Protein AF-A0A085B746-F1 (afdb_monomer_lite)

Structure (mmCIF, N/CA/C/O backbone):
data_AF-A0A085B746-F1
#
_entry.id   AF-A0A085B746-F1
#
loop_
_atom_site.group_PDB
_atom_site.id
_atom_site.type_symbol
_atom_site.label_atom_id
_atom_site.label_alt_id
_atom_site.label_comp_id
_atom_site.label_asym_id
_atom_site.label_entity_id
_atom_site.label_seq_id
_atom_site.pdbx_PDB_ins_code
_atom_site.Cartn_x
_atom_site.Cartn_y
_atom_site.Cartn_z
_atom_site.occupancy
_atom_site.B_iso_or_equiv
_atom_site.auth_seq_id
_atom_site.auth_comp_id
_atom_site.auth_asym_id
_atom_site.auth_atom_id
_atom_site.pdbx_PDB_model_num
ATOM 1 N N . MET A 1 1 ? -50.443 -6.392 31.790 1.00 69.06 1 MET A N 1
ATOM 2 C CA . MET A 1 1 ? -51.089 -7.625 31.285 1.00 69.06 1 MET A CA 1
ATOM 3 C C . MET A 1 1 ? -51.795 -7.406 29.954 1.00 69.06 1 MET A C 1
ATOM 5 O O . MET A 1 1 ? -51.264 -7.881 28.967 1.00 69.06 1 MET A O 1
ATOM 9 N N . ALA A 1 2 ? -52.888 -6.632 29.866 1.00 75.19 2 ALA A N 1
ATOM 10 C CA . ALA A 1 2 ? -53.633 -6.455 28.604 1.00 75.19 2 ALA A CA 1
ATOM 11 C C . ALA A 1 2 ? -52.771 -5.989 27.407 1.00 75.19 2 ALA A C 1
ATOM 13 O O . ALA A 1 2 ? -52.833 -6.590 26.343 1.00 75.19 2 ALA A O 1
ATOM 14 N N . LYS A 1 3 ? -51.887 -4.997 27.604 1.00 82.06 3 LYS A N 1
ATOM 15 C CA . LYS A 1 3 ? -50.951 -4.539 26.557 1.00 82.06 3 LYS A CA 1
ATOM 16 C C . LYS A 1 3 ? -49.881 -5.572 26.170 1.00 82.06 3 LYS A C 1
ATOM 18 O O . LYS A 1 3 ? -49.501 -5.628 25.014 1.00 82.06 3 LYS A O 1
ATOM 23 N N . LEU A 1 4 ? -49.399 -6.391 27.110 1.00 80.75 4 LEU A N 1
ATOM 24 C CA . LEU A 1 4 ? -48.407 -7.439 26.811 1.00 80.75 4 LEU A CA 1
ATOM 25 C C . LEU A 1 4 ? -49.036 -8.569 25.988 1.00 80.75 4 LEU A C 1
ATOM 27 O O . LEU A 1 4 ? -48.420 -9.057 25.047 1.00 80.75 4 LEU A O 1
ATOM 31 N N . ASN A 1 5 ? -50.288 -8.919 26.295 1.00 84.06 5 ASN A N 1
ATOM 32 C CA . ASN A 1 5 ? -51.061 -9.876 25.506 1.00 84.06 5 ASN A CA 1
ATOM 33 C C . ASN A 1 5 ? -51.329 -9.359 24.084 1.00 84.06 5 ASN A C 1
ATOM 35 O O . ASN A 1 5 ? -51.221 -10.129 23.140 1.00 84.06 5 ASN A O 1
ATOM 39 N N . ASP A 1 6 ? -51.617 -8.064 23.923 1.00 89.25 6 ASP A N 1
ATOM 40 C CA . ASP A 1 6 ? -51.787 -7.429 22.606 1.00 89.25 6 ASP A CA 1
ATOM 41 C C . ASP A 1 6 ? -50.479 -7.390 21.788 1.00 89.25 6 ASP A C 1
ATOM 43 O O . ASP A 1 6 ? -50.485 -7.616 20.582 1.00 89.25 6 ASP A O 1
ATOM 47 N N . ILE A 1 7 ? -49.325 -7.164 22.429 1.00 85.06 7 ILE A N 1
ATOM 48 C CA . ILE A 1 7 ? -48.019 -7.226 21.746 1.00 85.06 7 ILE A CA 1
ATOM 49 C C . ILE A 1 7 ? -47.705 -8.665 21.310 1.00 85.06 7 ILE A C 1
ATOM 51 O O . ILE A 1 7 ? -47.231 -8.877 20.193 1.00 85.06 7 ILE A O 1
ATOM 55 N N . LYS A 1 8 ? -48.015 -9.657 22.156 1.00 87.25 8 LYS A N 1
ATOM 56 C CA . LYS A 1 8 ? -47.832 -11.082 21.845 1.00 87.25 8 LYS A CA 1
ATOM 57 C C . LYS A 1 8 ? -48.593 -11.495 20.584 1.00 87.25 8 LYS A C 1
ATOM 59 O O . LYS A 1 8 ? -48.035 -12.193 19.747 1.00 87.25 8 LYS A O 1
ATOM 64 N N . THR A 1 9 ? -49.849 -11.071 20.441 1.00 88.38 9 THR A N 1
ATOM 65 C CA . THR A 1 9 ? -50.692 -11.445 19.292 1.00 88.38 9 THR A CA 1
ATOM 66 C C . THR A 1 9 ? -50.308 -10.723 18.001 1.00 88.38 9 THR A C 1
ATOM 68 O O . THR A 1 9 ? -50.641 -11.199 16.918 1.00 88.38 9 THR A O 1
ATOM 71 N N . LYS A 1 10 ? -49.603 -9.590 18.093 1.00 91.38 10 LYS A N 1
ATOM 72 C CA . LYS A 1 10 ? -49.163 -8.796 16.935 1.00 91.38 10 LYS A CA 1
ATOM 73 C C . LYS A 1 10 ? -47.818 -9.225 16.356 1.00 91.38 10 LYS A C 1
ATOM 75 O O . LYS A 1 10 ? -47.553 -8.934 15.190 1.00 91.38 10 LYS A O 1
ATOM 80 N N . THR A 1 11 ? -46.965 -9.892 17.131 1.00 84.81 11 THR A N 1
ATOM 81 C CA . THR A 1 11 ? -45.682 -10.395 16.625 1.00 84.81 11 THR A CA 1
ATOM 82 C C . THR A 1 11 ? -45.842 -11.773 15.978 1.00 84.81 11 THR A C 1
ATOM 84 O O . THR A 1 11 ? -46.565 -12.626 16.490 1.00 84.81 11 THR A O 1
ATOM 87 N N . LYS A 1 12 ? -45.165 -12.000 14.846 1.00 88.94 12 LYS A N 1
ATOM 88 C CA . LYS A 1 12 ? -45.129 -13.295 14.136 1.00 88.94 12 LYS A CA 1
ATOM 89 C C . LYS A 1 12 ? -43.884 -14.129 14.462 1.00 88.94 12 LYS A C 1
ATOM 91 O O . LYS A 1 12 ? -43.771 -15.252 13.990 1.00 88.94 12 LYS A O 1
ATOM 96 N N . ASP A 1 13 ? -42.949 -13.570 15.225 1.00 92.06 13 ASP A N 1
ATOM 97 C CA . ASP A 1 13 ? -41.695 -14.223 15.600 1.00 92.06 13 ASP A CA 1
ATOM 98 C C . ASP A 1 13 ? -41.912 -15.110 16.836 1.00 92.06 13 ASP A C 1
ATOM 100 O O . ASP A 1 13 ? -42.217 -14.614 17.924 1.00 92.06 13 ASP A O 1
ATOM 104 N N . GLU A 1 14 ? -41.759 -16.424 16.665 1.00 89.38 14 GLU A N 1
ATOM 105 C CA . GLU A 1 14 ? -41.976 -17.430 17.715 1.00 89.38 14 GLU A CA 1
ATOM 106 C C . GLU A 1 14 ? -41.019 -17.263 18.908 1.00 89.38 14 GLU A C 1
ATOM 108 O O . GLU A 1 14 ? -41.394 -17.504 20.060 1.00 89.38 14 GLU A O 1
ATOM 113 N N . THR A 1 15 ? -39.796 -16.787 18.662 1.00 88.19 15 THR A N 1
ATOM 114 C CA . THR A 1 15 ? -38.804 -16.535 19.714 1.00 88.19 15 THR A CA 1
ATOM 115 C C . THR A 1 15 ? -39.228 -15.339 20.564 1.00 88.19 15 THR A C 1
ATOM 117 O O . THR A 1 15 ? -39.221 -15.411 21.796 1.00 88.19 15 THR A O 1
ATOM 120 N N . LEU A 1 16 ? -39.670 -14.250 19.927 1.00 83.50 16 LEU A N 1
ATOM 121 C CA . LEU A 1 16 ? -40.207 -13.082 20.628 1.00 83.50 16 LEU A CA 1
ATOM 122 C C . LEU A 1 16 ? -41.497 -13.413 21.387 1.00 83.50 16 LEU A C 1
ATOM 124 O O . LEU A 1 16 ? -41.656 -12.967 22.524 1.00 83.50 16 LEU A O 1
ATOM 128 N N . GLN A 1 17 ? -42.392 -14.224 20.812 1.00 90.69 17 GLN A N 1
ATOM 129 C CA . GLN A 1 17 ? -43.599 -14.687 21.508 1.00 90.69 17 GLN A CA 1
ATOM 130 C C . GLN A 1 17 ? -43.251 -15.424 22.803 1.00 90.69 17 GLN A C 1
ATOM 132 O O . GLN A 1 17 ? -43.833 -15.116 23.845 1.00 90.69 17 GLN A O 1
ATOM 137 N N . LYS A 1 18 ? -42.260 -16.323 22.767 1.00 91.50 18 LYS A N 1
ATOM 138 C CA . LYS A 1 18 ? -41.793 -17.073 23.941 1.00 91.50 18 LYS A CA 1
ATOM 139 C C . LYS A 1 18 ? -41.231 -16.161 25.036 1.00 91.50 18 LYS A C 1
ATOM 141 O O . LYS A 1 18 ? -41.522 -16.348 26.217 1.00 91.50 18 LYS A O 1
ATOM 146 N N . TYR A 1 19 ? -40.468 -15.128 24.675 1.00 88.44 19 TYR A N 1
ATOM 147 C CA . TYR A 1 19 ? -39.983 -14.148 25.655 1.00 88.44 19 TYR A CA 1
ATOM 148 C C . TYR A 1 19 ? -41.113 -13.306 26.263 1.00 88.44 19 TYR A C 1
ATOM 150 O O . TYR A 1 19 ? -41.102 -13.040 27.467 1.00 88.44 19 TYR A O 1
ATOM 158 N N . ILE A 1 20 ? -42.114 -12.924 25.464 1.00 88.31 20 ILE A N 1
ATOM 159 C CA . ILE A 1 20 ? -43.294 -12.203 25.958 1.00 88.31 20 ILE A CA 1
ATOM 160 C C . ILE A 1 20 ? -44.124 -13.100 26.892 1.00 88.31 20 ILE A C 1
ATOM 162 O O . ILE A 1 20 ? -44.599 -12.626 27.923 1.00 88.31 20 ILE A O 1
ATOM 166 N N . GLU A 1 21 ? -44.258 -14.394 26.591 1.00 89.81 21 GLU A N 1
ATOM 167 C CA . GLU A 1 21 ? -44.900 -15.376 27.478 1.00 89.81 21 GLU A CA 1
ATOM 168 C C . GLU A 1 21 ? -44.188 -15.502 28.823 1.00 89.81 21 GLU A C 1
ATOM 170 O O . GLU A 1 21 ? -44.846 -15.443 29.863 1.00 89.81 21 GLU A O 1
ATOM 175 N N . ASN A 1 22 ? -42.855 -15.591 28.817 1.00 89.69 22 ASN A N 1
ATOM 176 C CA . ASN A 1 22 ? -42.066 -15.619 30.048 1.00 89.69 22 ASN A CA 1
ATOM 177 C C . ASN A 1 22 ? -42.348 -14.379 30.909 1.00 89.69 22 ASN A C 1
ATOM 179 O O . ASN A 1 22 ? -42.557 -14.499 32.114 1.00 89.69 22 ASN A O 1
ATOM 183 N N . LEU A 1 23 ? -42.444 -13.200 30.290 1.00 86.75 23 LEU A N 1
ATOM 184 C CA . LEU A 1 23 ? -42.804 -11.948 30.959 1.00 86.75 23 LEU A CA 1
ATOM 185 C C . LEU A 1 23 ? -44.226 -11.950 31.533 1.00 86.75 23 LEU A C 1
ATOM 187 O O . LEU A 1 23 ? -44.435 -11.487 32.653 1.00 86.75 23 LEU A O 1
ATOM 191 N N . ILE A 1 24 ? -45.200 -12.474 30.787 1.00 87.94 24 ILE A N 1
ATOM 192 C CA . ILE A 1 24 ? -46.599 -12.594 31.226 1.00 87.94 24 ILE A CA 1
ATOM 193 C C . ILE A 1 24 ? -46.731 -13.585 32.392 1.00 87.94 24 ILE A C 1
ATOM 195 O O . ILE A 1 24 ? -47.585 -13.392 33.256 1.00 87.94 24 ILE A O 1
ATOM 199 N N . SER A 1 25 ? -45.889 -14.621 32.432 1.00 89.31 25 SER A N 1
ATOM 200 C CA . SER A 1 25 ? -45.905 -15.652 33.478 1.00 89.31 25 SER A CA 1
ATOM 201 C C . SER A 1 25 ? -45.383 -15.175 34.842 1.00 89.31 25 SER A C 1
ATOM 203 O O . SER A 1 25 ? -45.588 -15.854 35.849 1.00 89.31 25 SER A O 1
ATOM 205 N N . LEU A 1 26 ? -44.729 -14.008 34.902 1.00 89.06 26 LEU A N 1
ATOM 206 C CA . LEU A 1 26 ? -44.241 -13.428 36.152 1.00 89.06 26 LEU A CA 1
ATOM 207 C C . LEU A 1 26 ? -45.400 -12.944 37.034 1.00 89.06 26 LEU A C 1
ATOM 209 O O . LEU A 1 26 ? -46.364 -12.339 36.560 1.00 89.06 26 LEU A O 1
ATOM 213 N N . ASP A 1 27 ? -45.272 -13.131 38.350 1.00 90.38 27 ASP A N 1
ATOM 214 C CA . ASP A 1 27 ? -46.209 -12.536 39.302 1.00 90.38 27 ASP A CA 1
ATOM 215 C C . ASP A 1 27 ? -46.163 -10.999 39.241 1.00 90.38 27 ASP A C 1
ATOM 217 O O . ASP A 1 27 ? -45.145 -10.393 38.892 1.00 90.38 27 ASP A O 1
ATOM 221 N N . LYS A 1 28 ? -47.281 -10.351 39.596 1.00 86.00 28 LYS A N 1
ATOM 222 C CA . LYS A 1 28 ? -47.448 -8.891 39.475 1.00 86.00 28 LYS A CA 1
ATOM 223 C C . LYS A 1 28 ? -46.322 -8.096 40.137 1.00 86.00 28 LYS A C 1
ATOM 225 O O . LYS A 1 28 ? -45.916 -7.071 39.596 1.00 86.00 28 LYS A O 1
ATOM 230 N N . THR A 1 29 ? -45.832 -8.550 41.284 1.00 88.69 29 THR A N 1
ATOM 231 C CA . THR A 1 29 ? -44.779 -7.886 42.063 1.00 88.69 29 THR A CA 1
ATOM 232 C C . THR A 1 29 ? -43.445 -7.927 41.327 1.00 88.69 29 THR A C 1
ATOM 234 O O . THR A 1 29 ? -42.818 -6.883 41.132 1.00 88.69 29 THR A O 1
ATOM 237 N N . LYS A 1 30 ? -43.038 -9.108 40.843 1.00 88.12 30 LYS A N 1
ATOM 238 C CA . LYS A 1 30 ? -41.809 -9.265 40.048 1.00 88.12 30 LYS A CA 1
ATOM 239 C C . LYS A 1 30 ? -41.893 -8.537 38.717 1.00 88.12 30 LYS A C 1
ATOM 241 O O . LYS A 1 30 ? -40.952 -7.838 38.353 1.00 88.12 30 LYS A O 1
ATOM 246 N N . LEU A 1 31 ? -43.027 -8.642 38.026 1.00 87.56 31 LEU A N 1
ATOM 247 C CA . LEU A 1 31 ? -43.246 -7.945 36.764 1.00 87.56 31 LEU A CA 1
ATOM 248 C C . LEU A 1 31 ? -43.166 -6.425 36.951 1.00 87.56 31 LEU A C 1
ATOM 250 O O . LEU A 1 31 ? -42.515 -5.748 36.163 1.00 87.56 31 LEU A O 1
ATOM 254 N N . SER A 1 32 ? -43.774 -5.888 38.013 1.00 86.44 32 SER A N 1
ATOM 255 C CA . SER A 1 32 ? -43.705 -4.457 38.322 1.00 86.44 32 SER A CA 1
ATOM 256 C C . SER A 1 32 ? -42.276 -4.003 38.617 1.00 86.44 32 SER A C 1
ATOM 258 O O . SER A 1 32 ? -41.861 -2.967 38.108 1.00 86.44 32 SER A O 1
ATOM 260 N N . SER A 1 33 ? -41.517 -4.775 39.404 1.00 89.25 33 SER A N 1
ATOM 261 C CA . SER A 1 33 ? -40.117 -4.461 39.724 1.00 89.25 33 SER A CA 1
ATOM 262 C C . SER A 1 33 ? -39.197 -4.552 38.503 1.00 89.25 33 SER A C 1
ATOM 264 O O . SER A 1 33 ? -38.263 -3.764 38.366 1.00 89.25 33 SER A O 1
ATOM 266 N N . PHE A 1 34 ? -39.463 -5.498 37.601 1.00 86.69 34 PHE A N 1
ATOM 267 C CA . PHE A 1 34 ? -38.741 -5.634 36.341 1.00 86.69 34 PHE A CA 1
ATOM 268 C C . PHE A 1 34 ? -39.034 -4.455 35.407 1.00 86.69 34 PHE A C 1
ATOM 270 O O . PHE A 1 34 ? -38.112 -3.769 34.977 1.00 86.69 34 PHE A O 1
ATOM 277 N N . LEU A 1 35 ? -40.315 -4.164 35.152 1.00 84.81 35 LEU A N 1
ATOM 278 C CA . LEU A 1 35 ? -40.726 -3.084 34.252 1.00 84.81 35 LEU A CA 1
ATOM 279 C C . LEU A 1 35 ? -40.275 -1.706 34.748 1.00 84.81 35 LEU A C 1
ATOM 281 O O . LEU A 1 35 ? -39.885 -0.879 33.933 1.00 84.81 35 LEU A O 1
ATOM 285 N N . SER A 1 36 ? -40.266 -1.459 36.063 1.00 87.50 36 SER A N 1
ATOM 286 C CA . SER A 1 36 ? -39.797 -0.183 36.624 1.00 87.50 36 SER A CA 1
ATOM 287 C C . SER A 1 36 ? -38.291 0.043 36.462 1.00 87.50 36 SER A C 1
ATOM 289 O O . SER A 1 36 ? -37.820 1.157 36.661 1.00 87.50 36 SER A O 1
ATOM 291 N N . LYS A 1 37 ? -37.529 -1.013 36.156 1.00 88.88 37 LYS A N 1
ATOM 292 C CA . LYS A 1 37 ? -36.087 -0.949 35.883 1.00 88.88 37 LYS A CA 1
ATOM 293 C C . LYS A 1 37 ? -35.773 -0.901 34.389 1.00 88.88 37 LYS A C 1
ATOM 295 O O . LYS A 1 37 ? -34.609 -0.756 34.032 1.00 88.88 37 LYS A O 1
ATOM 300 N N . ILE A 1 38 ? -36.779 -1.023 33.524 1.00 82.44 38 ILE A N 1
ATOM 301 C CA . ILE A 1 38 ? -36.603 -0.875 32.082 1.00 82.44 38 ILE A CA 1
ATOM 302 C C . ILE A 1 38 ? -36.721 0.605 31.736 1.00 82.44 38 ILE A C 1
ATOM 304 O O . ILE A 1 38 ? -37.800 1.190 31.815 1.00 82.44 38 ILE A O 1
ATOM 308 N N . SER A 1 39 ? -35.615 1.198 31.302 1.00 77.12 39 SER A N 1
ATOM 309 C CA . SER A 1 39 ? -35.624 2.453 30.562 1.00 77.12 39 SER A CA 1
ATOM 310 C C . SER A 1 39 ? -35.583 2.146 29.066 1.00 77.12 39 SER A C 1
ATOM 312 O O . SER A 1 39 ? -34.798 1.322 28.603 1.00 77.12 39 SER A O 1
ATOM 314 N N . ILE A 1 40 ? -36.456 2.800 28.301 1.00 65.00 40 ILE A N 1
ATOM 315 C CA . ILE A 1 40 ? -36.397 2.788 26.839 1.00 65.00 40 ILE A CA 1
ATOM 316 C C . ILE A 1 40 ? -36.015 4.202 26.411 1.00 65.00 40 ILE A C 1
ATOM 318 O O . ILE A 1 40 ? -36.855 5.100 26.381 1.00 65.00 40 ILE A O 1
ATOM 322 N N . GLU A 1 41 ? -34.735 4.412 26.114 1.00 61.97 41 GLU A N 1
ATOM 323 C CA . GLU A 1 41 ? -34.257 5.663 25.525 1.00 61.97 41 GLU A CA 1
ATOM 324 C C . GLU A 1 41 ? -34.562 5.645 24.021 1.00 61.97 41 GLU A C 1
ATOM 326 O O . GLU A 1 41 ? -33.865 5.008 23.239 1.00 61.97 41 GLU A O 1
ATOM 331 N N . THR A 1 42 ? -35.647 6.314 23.618 1.00 57.75 42 THR A N 1
ATOM 332 C CA . THR A 1 42 ? -36.082 6.418 22.207 1.00 57.75 42 THR A CA 1
ATOM 333 C C . THR A 1 42 ? -35.618 7.701 21.512 1.00 57.75 42 THR A C 1
ATOM 335 O O . THR A 1 42 ? -35.978 7.943 20.366 1.00 57.75 42 THR A O 1
ATOM 338 N N . GLY A 1 43 ? -34.778 8.496 22.173 1.00 53.69 43 GLY A N 1
ATOM 339 C CA . GLY A 1 43 ? -34.194 9.717 21.628 1.00 53.69 43 GLY A CA 1
ATOM 340 C C . GLY A 1 43 ? -32.740 9.816 22.048 1.00 53.69 43 GLY A C 1
ATOM 341 O O . GLY A 1 43 ? -32.430 10.355 23.107 1.00 53.69 43 GLY A O 1
ATOM 342 N N . VAL A 1 44 ? -31.839 9.292 21.220 1.00 57.94 44 VAL A N 1
ATOM 343 C CA . VAL A 1 44 ? -30.412 9.622 21.329 1.00 57.94 44 VAL A CA 1
ATOM 344 C C . VAL A 1 44 ? -30.134 10.829 20.438 1.00 57.94 44 VAL A C 1
ATOM 346 O O . VAL A 1 44 ? -29.266 10.805 19.565 1.00 57.94 44 VAL A O 1
ATOM 349 N N . ASP A 1 45 ? -30.928 11.881 20.631 1.00 65.06 45 ASP A N 1
ATOM 350 C CA . ASP A 1 45 ? -30.676 13.164 19.996 1.00 65.06 45 ASP A CA 1
ATOM 351 C C . ASP A 1 45 ? -29.329 13.695 20.499 1.00 65.06 45 ASP A C 1
ATOM 353 O O . ASP A 1 45 ? -28.907 13.449 21.632 1.00 65.06 45 ASP A O 1
ATOM 357 N N . GLU A 1 46 ? -28.607 14.378 19.617 1.00 76.88 46 GLU A N 1
ATOM 358 C CA . GLU A 1 46 ? -27.264 14.887 19.892 1.00 76.88 46 GLU A CA 1
ATOM 359 C C . GLU A 1 46 ? -26.219 13.802 20.261 1.00 76.88 46 GLU A C 1
ATOM 361 O O . GLU A 1 46 ? -25.285 14.087 21.014 1.00 76.88 46 GLU A O 1
ATOM 366 N N . ILE A 1 47 ? -26.303 12.574 19.716 1.00 83.38 47 ILE A N 1
ATOM 367 C CA . ILE A 1 47 ? -25.289 11.511 19.936 1.00 83.38 47 ILE A CA 1
ATOM 368 C C . ILE A 1 47 ? -23.848 12.023 19.763 1.00 83.38 47 ILE A C 1
ATOM 370 O O . ILE A 1 47 ? -22.979 11.724 20.579 1.00 83.38 47 ILE A O 1
ATOM 374 N N . ILE A 1 48 ? -23.616 12.871 18.757 1.00 87.06 48 ILE A N 1
ATOM 375 C CA . ILE A 1 48 ? -22.322 13.512 18.491 1.00 87.06 48 ILE A CA 1
ATOM 376 C C . ILE A 1 48 ? -21.870 14.334 19.701 1.00 87.06 48 ILE A C 1
ATOM 378 O O . ILE A 1 48 ? -20.759 14.165 20.198 1.00 87.06 48 ILE A O 1
ATOM 382 N N . LYS A 1 49 ? -22.750 15.194 20.219 1.00 88.94 49 LYS A N 1
ATOM 383 C CA . LYS A 1 49 ? -22.478 16.035 21.388 1.00 88.94 49 LYS A CA 1
ATOM 384 C C . LYS A 1 49 ? -22.265 15.193 22.642 1.00 88.94 49 LYS A C 1
ATOM 386 O O . LYS A 1 49 ? -21.380 15.502 23.427 1.00 88.94 49 LYS A O 1
ATOM 391 N N . ARG A 1 50 ? -23.025 14.107 22.830 1.00 87.56 50 ARG A N 1
ATOM 392 C CA . ARG A 1 50 ? -22.840 13.170 23.953 1.00 87.56 50 ARG A CA 1
ATOM 393 C C . ARG A 1 50 ? -21.459 12.511 23.920 1.00 87.56 50 ARG A C 1
ATOM 395 O O . ARG A 1 50 ? -20.791 12.478 24.951 1.00 87.56 50 ARG A O 1
ATOM 402 N N . ILE A 1 51 ? -21.018 12.041 22.750 1.00 90.00 51 ILE A N 1
ATOM 403 C CA . ILE A 1 51 ? -19.672 11.476 22.563 1.00 90.00 51 ILE A CA 1
ATOM 404 C C . ILE A 1 51 ? -18.614 12.540 22.873 1.00 90.00 51 ILE A C 1
ATOM 406 O O . ILE A 1 51 ? -17.730 12.302 23.694 1.00 90.00 51 ILE A O 1
ATOM 410 N N . LYS A 1 52 ? -18.735 13.734 22.281 1.00 92.19 52 LYS A N 1
ATOM 411 C CA . LYS A 1 52 ? -17.793 14.841 22.502 1.00 92.19 52 LYS A CA 1
ATOM 412 C C . LYS A 1 52 ? -17.737 15.284 23.965 1.00 92.19 52 LYS A C 1
ATOM 414 O O . LYS A 1 52 ? -16.650 15.467 24.493 1.00 92.19 52 LYS A O 1
ATOM 419 N N . ASN A 1 53 ? -18.871 15.362 24.660 1.00 91.31 53 ASN A N 1
ATOM 420 C CA . ASN A 1 53 ? -18.912 15.677 26.090 1.00 91.31 53 ASN A CA 1
ATOM 421 C C . ASN A 1 53 ? -18.198 14.607 26.929 1.00 91.31 53 ASN A C 1
ATOM 423 O O . ASN A 1 53 ? -17.440 14.951 27.831 1.00 91.31 53 ASN A O 1
ATOM 427 N N . LYS A 1 54 ? -18.381 13.317 26.611 1.00 90.88 54 LYS A N 1
ATOM 428 C CA . LYS A 1 54 ? -17.668 12.222 27.290 1.00 90.88 54 LYS A CA 1
ATOM 429 C C . LYS A 1 54 ? -16.161 12.272 27.060 1.00 90.88 54 LYS A C 1
ATOM 431 O O . LYS A 1 54 ? -15.394 12.047 27.989 1.00 90.88 54 LYS A O 1
ATOM 436 N N . LEU A 1 55 ? -15.732 12.606 25.846 1.00 89.44 55 LEU A N 1
ATOM 437 C CA . LEU A 1 55 ? -14.322 12.855 25.551 1.00 89.44 55 LEU A CA 1
ATOM 438 C C . LEU A 1 55 ? -13.804 14.085 26.310 1.00 89.44 55 LEU A C 1
ATOM 440 O O . LEU A 1 55 ? -12.713 14.040 26.870 1.00 89.44 55 LEU A O 1
ATOM 444 N N . LEU A 1 56 ? -14.585 15.165 26.391 1.00 89.88 56 LEU A N 1
ATOM 445 C CA . LEU A 1 56 ? -14.196 16.389 27.093 1.00 89.88 56 LEU A CA 1
ATOM 446 C C . LEU A 1 56 ? -14.005 16.162 28.596 1.00 89.88 56 LEU A C 1
ATOM 448 O O . LEU A 1 56 ? -13.065 16.705 29.172 1.00 89.88 56 LEU A O 1
ATOM 452 N N . GLU A 1 57 ? -14.829 15.314 29.218 1.00 90.06 57 GLU A N 1
ATOM 453 C CA . GLU A 1 57 ? -14.644 14.877 30.610 1.00 90.06 57 GLU A CA 1
ATOM 454 C C . GLU A 1 57 ? -13.274 14.201 30.832 1.00 90.06 57 GLU A C 1
ATOM 456 O O . GLU A 1 57 ? -12.654 14.393 31.882 1.00 90.06 57 GLU A O 1
ATOM 461 N N . LEU A 1 58 ? -12.785 13.437 29.847 1.00 85.81 58 LEU A N 1
ATOM 462 C CA . LEU A 1 58 ? -11.532 12.677 29.932 1.00 85.81 58 LEU A CA 1
ATOM 463 C C . LEU A 1 58 ? -10.295 13.514 29.583 1.00 85.81 58 LEU A C 1
ATOM 465 O O . LEU A 1 58 ? -9.301 13.469 30.306 1.00 85.81 58 LEU A O 1
ATOM 469 N N . TYR A 1 59 ? -10.354 14.280 28.492 1.00 83.25 59 TYR A N 1
ATOM 470 C CA . TYR A 1 59 ? -9.194 14.964 27.908 1.00 83.25 59 TYR A CA 1
ATOM 471 C C . TYR A 1 59 ? -9.121 16.457 28.241 1.00 83.25 59 TYR A C 1
ATOM 473 O O . TYR A 1 59 ? -8.069 17.058 28.067 1.00 83.25 59 TYR A O 1
ATOM 481 N N . ARG A 1 60 ? -10.211 17.059 28.741 1.00 84.25 60 ARG A N 1
ATOM 482 C CA . ARG A 1 60 ? -10.303 18.448 29.245 1.00 84.25 60 ARG A CA 1
ATOM 483 C C . ARG A 1 60 ? -9.974 19.571 28.250 1.00 84.25 60 ARG A C 1
ATOM 485 O O . ARG A 1 60 ? -10.088 20.739 28.611 1.00 84.25 60 ARG A O 1
ATOM 492 N N . GLU A 1 61 ? -9.643 19.247 27.003 1.00 83.56 61 GLU A N 1
ATOM 493 C CA . GLU A 1 61 ? -9.269 20.209 25.966 1.00 83.56 61 GLU A CA 1
ATOM 494 C C . GLU A 1 61 ? -10.099 19.998 24.693 1.00 83.56 61 GLU A C 1
ATOM 496 O O . GLU A 1 61 ? -10.049 18.937 24.073 1.00 83.56 61 GLU A O 1
ATOM 501 N N . ASN A 1 62 ? -10.849 21.024 24.268 1.00 83.50 62 ASN A N 1
ATOM 502 C CA . ASN A 1 62 ? -11.764 20.915 23.122 1.00 83.50 62 ASN A CA 1
ATOM 503 C C . ASN A 1 62 ? -11.059 20.517 21.816 1.00 83.50 62 ASN A C 1
ATOM 505 O O . ASN A 1 62 ? -11.596 19.720 21.059 1.00 83.50 62 ASN A O 1
ATOM 509 N N . HIS A 1 63 ? -9.854 21.028 21.546 1.00 79.69 63 HIS A N 1
ATOM 510 C CA . HIS A 1 63 ? -9.147 20.698 20.304 1.00 79.69 63 HIS A CA 1
ATOM 511 C C . HIS A 1 63 ? -8.735 19.214 20.247 1.00 79.69 63 HIS A C 1
ATOM 513 O O . HIS A 1 63 ? -8.794 18.591 19.188 1.00 79.69 63 HIS A O 1
ATOM 519 N N . ILE A 1 64 ? -8.383 18.629 21.398 1.00 79.94 64 ILE A N 1
ATOM 520 C CA . ILE A 1 64 ? -8.077 17.202 21.541 1.00 79.94 64 ILE A CA 1
ATOM 521 C C . ILE A 1 64 ? -9.352 16.383 21.325 1.00 79.94 64 ILE A C 1
ATOM 523 O O . ILE A 1 64 ? -9.337 15.403 20.587 1.00 79.94 64 ILE A O 1
ATOM 527 N N . VAL A 1 65 ? -10.473 16.814 21.913 1.00 86.38 65 VAL A N 1
ATOM 528 C CA . VAL A 1 65 ? -11.785 16.171 21.734 1.00 86.38 65 VAL A CA 1
ATOM 529 C C . VAL A 1 65 ? -12.200 16.121 20.269 1.00 86.38 65 VAL A C 1
ATOM 531 O O . VAL A 1 65 ? -12.598 15.058 19.797 1.00 86.38 65 VAL A O 1
ATOM 534 N N . GLU A 1 66 ? -12.097 17.243 19.556 1.00 85.31 66 GLU A N 1
ATOM 535 C CA . GLU A 1 66 ? -12.416 17.315 18.126 1.00 85.31 66 GLU A CA 1
ATOM 536 C C . GLU A 1 66 ? -11.502 16.389 17.316 1.00 85.31 66 GLU A C 1
ATOM 538 O O . GLU A 1 66 ? -11.992 15.572 16.544 1.00 85.31 66 GLU A O 1
ATOM 543 N N . THR A 1 67 ? -10.195 16.404 17.593 1.00 82.25 67 THR A N 1
ATOM 544 C CA . THR A 1 67 ? -9.216 15.533 16.920 1.00 82.25 67 THR A CA 1
ATOM 545 C C . THR A 1 67 ? -9.537 14.046 17.108 1.00 82.25 67 THR A C 1
ATOM 547 O O . THR A 1 67 ? -9.548 13.278 16.144 1.00 82.25 67 THR A O 1
ATOM 550 N N . ILE A 1 68 ? -9.830 13.625 18.345 1.00 88.25 68 ILE A N 1
ATOM 551 C CA . ILE A 1 68 ? -10.203 12.236 18.651 1.00 88.25 68 ILE A CA 1
ATOM 552 C C . ILE A 1 68 ? -11.508 11.877 17.943 1.00 88.25 68 ILE A C 1
ATOM 554 O O . ILE A 1 68 ? -11.601 10.812 17.332 1.00 88.25 68 ILE A O 1
ATOM 558 N N . TYR A 1 69 ? -12.517 12.748 18.032 1.00 90.62 69 TYR A N 1
ATOM 559 C CA . TYR A 1 69 ? -13.826 12.503 17.440 1.00 90.62 69 TYR A CA 1
ATOM 560 C C . TYR A 1 69 ? -13.734 12.360 15.918 1.00 90.62 69 TYR A C 1
ATOM 562 O O . TYR A 1 69 ? -14.268 11.395 15.375 1.00 90.62 69 TYR A O 1
ATOM 570 N N . ASP A 1 70 ? -13.031 13.265 15.241 1.00 87.88 70 ASP A N 1
ATOM 571 C CA . ASP A 1 70 ? -12.890 13.252 13.786 1.00 87.88 70 ASP A CA 1
ATOM 572 C C . ASP A 1 70 ? -12.095 12.033 13.309 1.00 87.88 70 ASP A C 1
ATOM 574 O O . ASP A 1 70 ? -12.495 11.372 12.343 1.00 87.88 70 ASP A O 1
ATOM 578 N N . SER A 1 71 ? -11.019 11.676 14.022 1.00 87.56 71 SER A N 1
ATOM 579 C CA . SER A 1 71 ? -10.235 10.464 13.759 1.00 87.56 71 SER A CA 1
ATOM 580 C C . SER A 1 71 ? -11.081 9.199 13.919 1.00 87.56 71 SER A C 1
ATOM 582 O O . SER A 1 71 ? -11.116 8.356 13.015 1.00 87.56 71 SER A O 1
ATOM 584 N N . LEU A 1 72 ? -11.817 9.089 15.031 1.00 92.06 72 LEU A N 1
ATOM 585 C CA . LEU A 1 72 ? -12.698 7.960 15.319 1.00 92.06 72 LEU A CA 1
ATOM 586 C C . LEU A 1 72 ? -13.815 7.850 14.282 1.00 92.06 72 LEU A C 1
ATOM 588 O O . LEU A 1 72 ? -14.035 6.779 13.718 1.00 92.06 72 LEU A O 1
ATOM 592 N N . TYR A 1 73 ? -14.522 8.950 14.027 1.00 90.88 73 TYR A N 1
ATOM 593 C CA . TYR A 1 73 ? -15.652 8.975 13.109 1.00 90.88 73 TYR A CA 1
ATOM 594 C C . TYR A 1 73 ? -15.216 8.586 11.697 1.00 90.88 73 TYR A C 1
ATOM 596 O O . TYR A 1 73 ? -15.823 7.700 11.097 1.00 90.88 73 TYR A O 1
ATOM 604 N N . SER A 1 74 ? -14.136 9.185 11.191 1.00 87.00 74 SER A N 1
ATOM 605 C CA . SER A 1 74 ? -13.634 8.919 9.839 1.00 87.00 74 SER A CA 1
ATOM 606 C C . SER A 1 74 ? -13.215 7.459 9.665 1.00 87.00 74 SER A C 1
ATOM 608 O O . SER A 1 74 ? -13.647 6.805 8.713 1.00 87.00 74 SER A O 1
ATOM 610 N N . ASN A 1 75 ? -12.449 6.910 10.614 1.00 90.19 75 ASN A N 1
ATOM 611 C CA . ASN A 1 75 ? -12.011 5.514 10.557 1.00 90.19 75 ASN A CA 1
ATOM 612 C C . ASN A 1 75 ? -13.176 4.528 10.698 1.00 90.19 75 ASN A C 1
ATOM 614 O O . ASN A 1 75 ? -13.221 3.527 9.981 1.00 90.19 75 ASN A O 1
ATOM 618 N N . LEU A 1 76 ? -14.156 4.830 11.553 1.00 92.38 76 LEU A N 1
ATOM 619 C CA . LEU A 1 76 ? -15.352 4.007 11.714 1.00 92.38 76 LEU A CA 1
ATOM 620 C C . LEU A 1 76 ? -16.209 3.989 10.439 1.00 92.38 76 LEU A C 1
ATOM 622 O O . LEU A 1 76 ? -16.648 2.921 10.012 1.00 92.38 76 LEU A O 1
ATOM 626 N N . GLN A 1 77 ? -16.444 5.147 9.807 1.00 91.94 77 GLN A N 1
ATOM 627 C CA . GLN A 1 77 ? -17.220 5.209 8.561 1.00 91.94 77 GLN A CA 1
ATOM 628 C C . GLN A 1 77 ? -16.524 4.466 7.421 1.00 91.94 77 GLN A C 1
ATOM 630 O O . GLN A 1 77 ? -17.186 3.757 6.661 1.00 91.94 77 GLN A O 1
ATOM 635 N N . LEU A 1 78 ? -15.204 4.610 7.311 1.00 88.00 78 LEU A N 1
ATOM 636 C CA . LEU A 1 78 ? -14.423 3.999 6.246 1.00 88.00 78 LEU A CA 1
ATOM 637 C C . LEU A 1 78 ? -14.331 2.474 6.408 1.00 88.00 78 LEU A C 1
ATOM 639 O O . LEU A 1 78 ? -14.601 1.748 5.452 1.00 88.00 78 LEU A O 1
ATOM 643 N N . SER A 1 79 ? -14.077 1.987 7.629 1.00 89.94 79 SER A N 1
ATOM 644 C CA . SER A 1 79 ? -14.137 0.554 7.958 1.00 89.94 79 SER A CA 1
ATOM 645 C C . SER A 1 79 ? -15.513 -0.034 7.633 1.00 89.94 79 SER A C 1
ATOM 647 O O . SER A 1 79 ? -15.603 -1.042 6.931 1.00 89.94 79 SER A O 1
ATOM 649 N N . LYS A 1 80 ? -16.592 0.646 8.045 1.00 91.25 80 LYS A N 1
ATOM 650 C CA . LYS A 1 80 ? -17.964 0.233 7.728 1.00 91.25 80 LYS A CA 1
ATOM 651 C C . LYS A 1 80 ? -18.220 0.161 6.226 1.00 91.25 80 LYS A C 1
ATOM 653 O O . LYS A 1 80 ? -18.804 -0.810 5.752 1.00 91.25 80 LYS A O 1
ATOM 658 N N . TYR A 1 81 ? -17.808 1.179 5.473 1.00 89.62 81 TYR A N 1
ATOM 659 C CA . TYR A 1 81 ? -17.994 1.210 4.024 1.00 89.62 81 TYR A CA 1
ATOM 660 C C . TYR A 1 81 ? -17.308 0.022 3.337 1.00 89.62 81 TYR A C 1
ATOM 662 O O . TYR A 1 81 ? -17.910 -0.611 2.472 1.00 89.62 81 TYR A O 1
ATOM 670 N N . LEU A 1 82 ? -16.076 -0.303 3.731 1.00 85.62 82 LEU A N 1
ATOM 671 C CA . LEU A 1 82 ? -15.287 -1.357 3.092 1.00 85.62 82 LEU A CA 1
ATOM 672 C C . LEU A 1 82 ? -15.788 -2.761 3.406 1.00 85.62 82 LEU A C 1
ATOM 674 O O . LEU A 1 82 ? -15.841 -3.584 2.495 1.00 85.62 82 LEU A O 1
ATOM 678 N N . GLU A 1 83 ? -16.197 -3.023 4.650 1.00 88.31 83 GLU A N 1
ATOM 679 C CA . GLU A 1 83 ? -16.812 -4.303 5.022 1.00 88.31 83 GLU A CA 1
ATOM 680 C C . GLU A 1 83 ? -18.131 -4.519 4.263 1.00 88.31 83 GLU A C 1
ATOM 682 O O . GLU A 1 83 ? -18.355 -5.578 3.681 1.00 88.31 83 GLU A O 1
ATOM 687 N N . ILE A 1 84 ? -18.974 -3.487 4.159 1.00 88.94 84 ILE A N 1
ATOM 688 C CA . ILE A 1 84 ? -20.220 -3.579 3.383 1.00 88.94 84 ILE A CA 1
ATOM 689 C C . ILE A 1 84 ? -19.923 -3.779 1.891 1.00 88.94 84 ILE A C 1
ATOM 691 O O . ILE A 1 84 ? -20.561 -4.602 1.233 1.00 88.94 84 ILE A O 1
ATOM 695 N N . LYS A 1 85 ? -18.940 -3.055 1.342 1.00 88.44 85 LYS A N 1
ATOM 696 C CA . LYS A 1 85 ? -18.539 -3.173 -0.067 1.00 88.44 85 LYS A CA 1
ATOM 697 C C . LYS A 1 85 ? -18.015 -4.571 -0.409 1.00 88.44 85 LYS A C 1
ATOM 699 O O . LYS A 1 85 ? -18.227 -5.024 -1.530 1.00 88.44 85 LYS A O 1
ATOM 704 N N . SER A 1 86 ? -17.363 -5.260 0.528 1.00 85.56 86 SER A N 1
ATOM 705 C CA . SER A 1 86 ? -16.899 -6.643 0.350 1.00 85.56 86 SER A CA 1
ATOM 706 C C . SER A 1 86 ? -17.996 -7.698 0.566 1.00 85.56 86 SER A C 1
ATOM 708 O O . SER A 1 86 ? -17.708 -8.895 0.575 1.00 85.56 86 SER A O 1
ATOM 710 N N . GLY A 1 87 ? -19.258 -7.276 0.712 1.00 87.12 87 GLY A N 1
ATOM 711 C CA . GLY A 1 87 ? -20.408 -8.161 0.904 1.00 87.12 87 GLY A CA 1
ATOM 712 C C . GLY A 1 87 ? -20.536 -8.710 2.326 1.00 87.12 87 GLY A C 1
ATOM 713 O O . GLY A 1 87 ? -21.319 -9.632 2.546 1.00 87.12 87 GLY A O 1
ATOM 714 N N . GLN A 1 88 ? -19.780 -8.168 3.285 1.00 88.06 88 GLN A N 1
ATOM 715 C CA . GLN A 1 88 ? -19.822 -8.578 4.685 1.00 88.06 88 GLN A CA 1
ATOM 716 C C . GLN A 1 88 ? -20.789 -7.699 5.490 1.00 88.06 88 GLN A C 1
ATOM 718 O O . GLN A 1 88 ? -21.027 -6.528 5.183 1.00 88.06 88 GLN A O 1
ATOM 723 N N . LYS A 1 89 ? -21.360 -8.264 6.557 1.00 87.00 89 LYS A N 1
ATOM 724 C CA . LYS A 1 89 ? -22.112 -7.491 7.552 1.00 87.00 89 LYS A CA 1
ATOM 725 C C . LYS A 1 89 ? -21.116 -6.717 8.416 1.00 87.00 89 LYS A C 1
ATOM 727 O O . LYS A 1 89 ? -20.193 -7.318 8.949 1.00 87.00 89 LYS A O 1
ATOM 732 N N . PHE A 1 90 ? -21.357 -5.421 8.617 1.00 87.06 90 PHE A N 1
ATOM 733 C CA . PHE A 1 90 ? -20.605 -4.646 9.603 1.00 87.06 90 PHE A CA 1
ATOM 734 C C . PHE A 1 90 ? -21.106 -4.980 11.014 1.00 87.06 90 PHE A C 1
ATOM 736 O O . PHE A 1 90 ? -22.190 -4.551 11.421 1.00 87.06 90 PHE A O 1
ATOM 743 N N . GLU A 1 91 ? -20.331 -5.773 11.744 1.00 87.88 91 GLU A N 1
ATOM 744 C CA . GLU A 1 91 ? -20.590 -6.158 13.129 1.00 87.88 91 GLU A CA 1
ATOM 745 C C . GLU A 1 91 ? -19.310 -5.971 13.939 1.00 87.88 91 GLU A C 1
ATOM 747 O O . GLU A 1 91 ? -18.233 -6.385 13.517 1.00 87.88 91 GLU A O 1
ATOM 752 N N . ILE A 1 92 ? -19.418 -5.306 15.090 1.00 86.62 92 ILE A N 1
ATOM 753 C CA . ILE A 1 92 ? -18.261 -4.986 15.918 1.00 86.62 92 ILE A CA 1
ATOM 754 C C . ILE A 1 92 ? -18.575 -5.233 17.388 1.00 86.62 92 ILE A C 1
ATOM 756 O O . ILE A 1 92 ? -19.548 -4.701 17.929 1.00 86.62 92 ILE A O 1
ATOM 760 N N . THR A 1 93 ? -17.757 -6.061 18.036 1.00 90.94 93 THR A N 1
ATOM 761 C CA . THR A 1 93 ? -17.826 -6.248 19.486 1.00 90.94 93 THR A CA 1
ATOM 762 C C . THR A 1 93 ? -17.128 -5.096 20.211 1.00 90.94 93 THR A C 1
ATOM 764 O O . THR A 1 93 ? -16.412 -4.293 19.610 1.00 90.94 93 THR A O 1
ATOM 767 N N . PHE A 1 94 ? -17.319 -4.996 21.527 1.00 85.19 94 PHE A N 1
ATOM 768 C CA . PHE A 1 94 ? -16.613 -3.996 22.331 1.00 85.19 94 PHE A CA 1
ATOM 769 C C . PHE A 1 94 ? -15.085 -4.172 22.266 1.00 85.19 94 PHE A C 1
ATOM 771 O O . PHE A 1 94 ? -14.352 -3.188 22.155 1.00 85.19 94 PHE A O 1
ATOM 778 N N . ASP A 1 95 ? -14.608 -5.417 22.277 1.00 87.88 95 ASP A N 1
ATOM 779 C CA . ASP A 1 95 ? -13.178 -5.719 22.192 1.00 87.88 95 ASP A CA 1
ATOM 780 C C . ASP A 1 95 ? -12.620 -5.369 20.807 1.00 87.88 95 ASP A C 1
ATOM 782 O O . ASP A 1 95 ? -11.577 -4.718 20.713 1.00 87.88 95 ASP A O 1
ATOM 786 N N . ASP A 1 96 ? -13.355 -5.691 19.736 1.00 86.75 96 ASP A N 1
ATOM 787 C CA . ASP A 1 96 ? -12.979 -5.307 18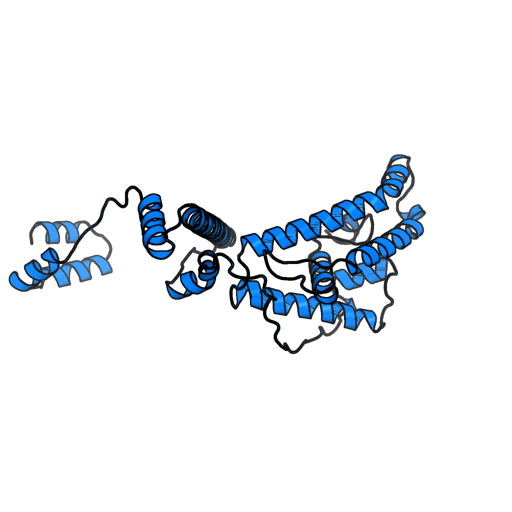.370 1.00 86.75 96 ASP A CA 1
ATOM 788 C C . ASP A 1 96 ? -12.926 -3.788 18.202 1.00 86.75 96 ASP A C 1
ATOM 790 O O . ASP A 1 96 ? -12.021 -3.271 17.549 1.00 86.75 96 ASP A O 1
ATOM 794 N N . PHE A 1 97 ? -13.865 -3.060 18.814 1.00 90.19 97 PHE A N 1
ATOM 795 C CA . PHE A 1 97 ? -13.882 -1.600 18.789 1.00 90.19 97 PHE A CA 1
ATOM 796 C C . PHE A 1 97 ? -12.625 -1.017 19.433 1.00 90.19 97 PHE A C 1
ATOM 798 O O . PHE A 1 97 ? -11.949 -0.185 18.825 1.00 90.19 97 PHE A O 1
ATOM 805 N N . ASN A 1 98 ? -12.276 -1.473 20.639 1.00 87.25 98 ASN A N 1
ATOM 806 C CA . ASN A 1 98 ? -11.081 -0.996 21.334 1.00 87.25 98 ASN A CA 1
ATOM 807 C C . ASN A 1 98 ? -9.802 -1.352 20.577 1.00 87.25 98 ASN A C 1
ATOM 809 O O . ASN A 1 98 ? -8.864 -0.557 20.552 1.00 87.25 98 ASN A O 1
ATOM 813 N N . LYS A 1 99 ? -9.770 -2.519 19.933 1.00 85.19 99 LYS A N 1
ATOM 814 C CA . LYS A 1 99 ? -8.631 -2.950 19.129 1.00 85.19 99 LYS A CA 1
ATOM 815 C C . LYS A 1 99 ? -8.478 -2.095 17.869 1.00 85.19 99 LYS A C 1
ATOM 817 O O . LYS A 1 99 ? -7.427 -1.497 17.680 1.00 85.19 99 LYS A O 1
ATOM 822 N N . LYS A 1 100 ? -9.532 -1.976 17.053 1.00 86.25 100 LYS A N 1
ATOM 823 C CA . LYS A 1 100 ? -9.518 -1.256 15.764 1.00 86.25 100 LYS A CA 1
ATOM 824 C C . LYS A 1 100 ? -9.388 0.262 15.917 1.00 86.25 100 LYS A C 1
ATOM 826 O O . LYS A 1 100 ? -8.698 0.903 15.131 1.00 86.25 100 LYS A O 1
ATOM 831 N N . PHE A 1 101 ? -10.050 0.848 16.915 1.00 90.06 101 PHE A N 1
ATOM 832 C CA . PHE A 1 101 ? -10.183 2.305 17.040 1.00 90.06 101 PHE A CA 1
ATOM 833 C C . PHE A 1 101 ? -9.553 2.887 18.305 1.00 90.06 101 PHE A C 1
ATOM 835 O O . PHE A 1 101 ? -9.518 4.106 18.466 1.00 90.06 101 PHE A O 1
ATOM 842 N N . GLY A 1 102 ? -8.995 2.060 19.196 1.00 85.62 102 GLY A N 1
ATOM 843 C CA . GLY A 1 102 ? -8.354 2.526 20.430 1.00 85.62 102 GLY A CA 1
ATOM 844 C C . GLY A 1 102 ? -7.206 3.509 20.186 1.00 85.62 102 GLY A C 1
ATOM 845 O O . GLY A 1 102 ? -6.935 4.369 21.023 1.00 85.62 102 GLY A O 1
ATOM 846 N N . LYS A 1 103 ? -6.557 3.442 19.017 1.00 83.50 103 LYS A N 1
ATOM 847 C CA . LYS A 1 103 ? -5.515 4.398 18.631 1.00 83.50 103 LYS A CA 1
ATOM 848 C C . LYS A 1 103 ? -6.047 5.817 18.394 1.00 83.50 103 LYS A C 1
ATOM 850 O O . LYS A 1 103 ? -5.321 6.757 18.693 1.00 83.50 103 LYS A O 1
ATOM 855 N N . CYS A 1 104 ? -7.305 5.999 17.983 1.00 85.81 104 CYS A N 1
ATOM 856 C CA . CYS A 1 104 ? -7.910 7.331 17.827 1.00 85.81 104 CYS A CA 1
ATOM 857 C C . CYS A 1 104 ? -7.903 8.137 19.137 1.00 85.81 104 CYS A C 1
ATOM 859 O O . CYS A 1 104 ? -7.887 9.360 19.110 1.00 85.81 104 CYS A O 1
ATOM 861 N N . PHE A 1 105 ? -7.877 7.450 20.283 1.00 84.69 105 PHE A N 1
ATOM 862 C CA . PHE A 1 105 ? -7.844 8.038 21.624 1.00 84.69 105 PHE A CA 1
ATOM 863 C C . PHE A 1 105 ? -6.419 8.357 22.113 1.00 84.69 105 PHE A C 1
ATOM 865 O O . PHE A 1 105 ? -6.241 8.981 23.163 1.00 84.69 105 PHE A O 1
ATOM 872 N N . LYS A 1 106 ? -5.386 7.933 21.375 1.00 77.06 106 LYS A N 1
ATOM 873 C CA . LYS A 1 106 ? -3.975 8.197 21.677 1.00 77.06 106 LYS A CA 1
ATOM 874 C C . LYS A 1 106 ? -3.514 9.429 20.901 1.00 77.06 106 LYS A C 1
ATOM 876 O O . LYS A 1 106 ? -2.771 9.311 19.932 1.00 77.06 106 LYS A O 1
ATOM 881 N N . VAL A 1 107 ? -3.955 10.611 21.329 1.00 65.00 107 VAL A N 1
ATOM 882 C CA . VAL A 1 107 ? -3.406 11.880 20.821 1.00 65.00 107 VAL A CA 1
ATOM 883 C C . VAL A 1 107 ? -1.928 11.926 21.212 1.00 65.00 107 VAL A C 1
ATOM 885 O O . VAL A 1 107 ? -1.590 11.796 22.389 1.00 65.00 107 VAL A O 1
ATOM 888 N N . SER A 1 108 ? -1.049 11.940 20.208 1.00 55.78 108 SER A N 1
ATOM 889 C CA . SER A 1 108 ? 0.338 11.487 20.332 1.00 55.78 108 SER A CA 1
ATOM 890 C C . SER A 1 108 ? 1.122 12.250 21.406 1.00 55.78 108 SER A C 1
ATOM 892 O O . SER A 1 108 ? 1.306 13.461 21.304 1.00 55.78 108 SER A O 1
ATOM 894 N N . THR A 1 109 ? 1.669 11.536 22.390 1.00 48.25 109 THR A N 1
ATOM 895 C CA . THR A 1 109 ? 2.661 12.068 23.344 1.00 48.25 109 THR A CA 1
ATOM 896 C C . THR A 1 109 ? 4.109 11.777 22.923 1.00 48.25 109 THR A C 1
ATOM 898 O O . THR A 1 109 ? 5.035 11.990 23.701 1.00 48.25 109 THR A O 1
ATOM 901 N N . GLY A 1 110 ? 4.339 11.318 21.685 1.00 53.31 110 GLY A N 1
ATOM 902 C CA . GLY A 1 110 ? 5.681 11.177 21.117 1.00 53.31 110 GLY A CA 1
ATOM 903 C C . GLY A 1 110 ? 5.722 10.403 19.799 1.00 53.31 110 GLY A C 1
ATOM 904 O O . GLY A 1 110 ? 4.901 9.518 19.564 1.00 53.31 110 GLY A O 1
ATOM 905 N N . VAL A 1 111 ? 6.714 10.726 18.965 1.00 59.94 111 VAL A N 1
ATOM 906 C CA . VAL A 1 111 ? 7.029 10.005 17.724 1.00 59.94 111 VAL A CA 1
ATOM 907 C C . VAL A 1 111 ? 7.609 8.634 18.088 1.00 59.94 111 VAL A C 1
ATOM 909 O O . VAL A 1 111 ? 8.603 8.548 18.811 1.00 59.94 111 VAL A O 1
ATOM 912 N N . GLN A 1 112 ? 6.991 7.551 17.618 1.00 77.88 112 GLN A N 1
ATOM 913 C CA . GLN A 1 112 ? 7.409 6.173 17.917 1.00 77.88 112 GLN A CA 1
ATOM 914 C C . GLN A 1 112 ? 7.780 5.418 16.636 1.00 77.88 112 GLN A C 1
ATOM 916 O O . GLN A 1 112 ? 7.426 5.829 15.534 1.00 77.88 112 GLN A O 1
ATOM 921 N N . LYS A 1 113 ? 8.510 4.303 16.762 1.00 83.94 113 LYS A N 1
ATOM 922 C CA . LYS A 1 113 ? 8.669 3.335 15.663 1.00 83.94 113 LYS A CA 1
ATOM 923 C C . LYS A 1 113 ? 7.514 2.342 15.691 1.00 83.94 113 LYS A C 1
ATOM 925 O O . LYS A 1 113 ? 7.059 1.967 16.772 1.00 83.94 113 LYS A O 1
ATOM 930 N N . LEU A 1 114 ? 7.097 1.866 14.520 1.00 87.69 114 LEU A N 1
ATOM 931 C CA . LEU A 1 114 ? 6.208 0.712 14.452 1.00 87.69 114 LEU A CA 1
ATOM 932 C C . LEU A 1 114 ? 6.903 -0.531 15.037 1.00 87.69 114 LEU A C 1
ATOM 934 O O . LEU A 1 114 ? 8.091 -0.745 14.767 1.00 87.69 114 LEU A O 1
ATOM 938 N N . PRO A 1 115 ? 6.202 -1.357 15.836 1.00 83.75 115 PRO A N 1
ATOM 939 C CA . PRO A 1 115 ? 6.801 -2.544 16.432 1.00 83.75 115 PRO A CA 1
ATOM 940 C C . PRO A 1 115 ? 7.259 -3.539 15.365 1.00 83.75 115 PRO A C 1
ATOM 942 O O . PRO A 1 115 ? 6.468 -3.962 14.522 1.00 83.75 115 PRO A O 1
ATOM 945 N N . THR A 1 116 ? 8.515 -3.967 15.424 1.00 79.94 116 THR A N 1
ATOM 946 C CA . THR A 1 116 ? 9.045 -5.024 14.558 1.00 79.94 116 THR A CA 1
ATOM 947 C C . THR A 1 116 ? 8.984 -6.377 15.263 1.00 79.94 116 THR A C 1
ATOM 949 O O . THR A 1 116 ? 9.163 -6.474 16.478 1.00 79.94 116 THR A O 1
ATOM 952 N N . ARG A 1 117 ? 8.720 -7.443 14.501 1.00 79.50 117 ARG A N 1
ATOM 953 C CA . ARG A 1 117 ? 8.770 -8.829 14.984 1.00 79.50 117 ARG A CA 1
ATOM 954 C C . ARG A 1 117 ? 9.598 -9.671 14.018 1.00 79.50 117 ARG A C 1
ATOM 956 O O . ARG A 1 117 ? 9.678 -9.387 12.825 1.00 79.50 117 ARG A O 1
ATOM 963 N N . ASN A 1 118 ? 10.197 -10.740 14.531 1.00 80.31 118 ASN A N 1
ATOM 964 C CA . ASN A 1 118 ? 10.840 -11.731 13.679 1.00 80.31 118 ASN A CA 1
ATOM 965 C C . ASN A 1 118 ? 9.773 -12.687 13.151 1.00 80.31 118 ASN A C 1
ATOM 967 O O . ASN A 1 118 ? 9.250 -13.513 13.896 1.00 80.31 118 ASN A O 1
ATOM 971 N N . PHE A 1 119 ? 9.454 -12.559 11.866 1.00 82.38 119 PHE A N 1
ATOM 972 C CA . PHE A 1 119 ? 8.599 -13.508 11.167 1.00 82.38 119 PHE A CA 1
ATOM 973 C C . PHE A 1 119 ? 9.460 -14.461 10.336 1.00 82.38 119 PHE A C 1
ATOM 975 O O . PHE A 1 119 ? 10.374 -13.991 9.652 1.00 82.38 119 PHE A O 1
ATOM 982 N N . PRO A 1 120 ? 9.180 -15.776 10.352 1.00 83.88 120 PRO A N 1
ATOM 983 C CA . PRO A 1 120 ? 9.781 -16.678 9.384 1.00 83.88 120 PRO A CA 1
ATOM 984 C C . PRO A 1 120 ? 9.297 -16.282 7.984 1.00 83.88 120 PRO A C 1
ATOM 986 O O . PRO A 1 120 ? 8.098 -16.114 7.760 1.00 83.88 120 PRO A O 1
ATOM 989 N N . ILE A 1 121 ? 10.232 -16.103 7.053 1.00 86.31 121 ILE A N 1
ATOM 990 C CA . ILE A 1 121 ? 9.916 -15.792 5.659 1.00 86.31 121 ILE A CA 1
ATOM 991 C C . ILE A 1 121 ? 9.907 -17.107 4.893 1.00 86.31 121 ILE A C 1
ATOM 993 O O . ILE A 1 121 ? 10.930 -17.782 4.796 1.00 86.31 121 ILE A O 1
ATOM 997 N N . LEU A 1 122 ? 8.737 -17.464 4.372 1.00 90.19 122 LEU A N 1
ATOM 998 C CA . LEU A 1 122 ? 8.565 -18.610 3.491 1.00 90.19 122 LEU A CA 1
ATOM 999 C C . LEU A 1 122 ? 8.633 -18.103 2.056 1.00 90.19 122 LEU A C 1
ATOM 1001 O O . LEU A 1 122 ? 7.755 -17.361 1.617 1.00 90.19 122 LEU A O 1
ATOM 1005 N N . LEU A 1 123 ? 9.705 -18.459 1.356 1.00 92.62 123 LEU A N 1
ATOM 1006 C CA . LEU A 1 123 ? 9.840 -18.137 -0.058 1.00 92.62 123 LEU A CA 1
ATOM 1007 C C . LEU A 1 123 ? 8.870 -19.004 -0.875 1.00 92.62 123 LEU A C 1
ATOM 1009 O O . LEU A 1 123 ? 8.668 -20.170 -0.527 1.00 92.62 123 LEU A O 1
ATOM 1013 N N . PRO A 1 124 ? 8.274 -18.460 -1.948 1.00 93.81 124 PRO A N 1
ATOM 1014 C CA . PRO A 1 124 ? 7.520 -19.268 -2.897 1.00 93.81 124 PRO A CA 1
ATOM 1015 C C . PRO A 1 124 ? 8.447 -20.265 -3.605 1.00 93.81 124 PRO A C 1
ATOM 1017 O O . PRO A 1 124 ? 9.651 -20.026 -3.703 1.00 93.81 124 PRO A O 1
ATOM 1020 N N . GLU A 1 125 ? 7.875 -21.351 -4.131 1.00 92.94 125 GLU A N 1
ATOM 1021 C CA . GLU A 1 125 ? 8.623 -22.377 -4.875 1.00 92.94 125 GLU A CA 1
ATOM 1022 C C . GLU A 1 125 ? 9.364 -21.775 -6.077 1.00 92.94 125 GLU A C 1
ATOM 1024 O O . GLU A 1 125 ? 10.556 -22.022 -6.242 1.00 92.94 125 GLU A O 1
ATOM 1029 N N . ASN A 1 126 ? 8.684 -20.904 -6.836 1.00 95.19 126 ASN A N 1
ATOM 1030 C CA . ASN A 1 126 ? 9.249 -20.160 -7.962 1.00 95.19 126 ASN A CA 1
ATOM 1031 C C . ASN A 1 126 ? 9.133 -18.641 -7.740 1.00 95.19 126 ASN A C 1
ATOM 1033 O O . ASN A 1 126 ? 8.165 -18.012 -8.175 1.00 95.19 126 ASN A O 1
ATOM 1037 N N . PRO A 1 127 ? 10.124 -18.001 -7.095 1.00 95.50 127 PRO A N 1
ATOM 1038 C CA . PRO A 1 127 ? 10.117 -16.555 -6.888 1.00 95.50 127 PRO A CA 1
ATOM 1039 C C . PRO A 1 127 ? 10.055 -15.734 -8.182 1.00 95.50 127 PRO A C 1
ATOM 1041 O O . PRO A 1 127 ? 9.481 -14.647 -8.179 1.00 95.50 127 PRO A O 1
ATOM 1044 N N . GLU A 1 128 ? 10.590 -16.255 -9.287 1.00 97.00 128 GLU A N 1
ATOM 1045 C CA . GLU A 1 128 ? 10.576 -15.592 -10.599 1.00 97.00 128 GLU A CA 1
ATOM 1046 C C . GLU A 1 128 ? 9.190 -15.513 -11.241 1.00 97.00 128 GLU A C 1
ATOM 1048 O O . GLU A 1 128 ? 8.963 -14.697 -12.131 1.00 97.00 128 GLU A O 1
ATOM 1053 N N . GLU A 1 129 ? 8.229 -16.312 -10.773 1.00 96.62 129 GLU A N 1
ATOM 1054 C CA . GLU A 1 129 ? 6.863 -16.261 -11.291 1.00 96.62 129 GLU A CA 1
ATOM 1055 C C . GLU A 1 129 ? 6.070 -15.056 -10.776 1.00 96.62 129 GLU A C 1
ATOM 1057 O O . GLU A 1 129 ? 5.061 -14.681 -11.387 1.00 96.62 129 GLU A O 1
ATOM 1062 N N . GLN A 1 130 ? 6.538 -14.430 -9.691 1.00 97.56 130 GLN A N 1
ATOM 1063 C CA . GLN A 1 130 ? 5.924 -13.239 -9.116 1.00 97.56 130 GLN A CA 1
ATOM 1064 C C . GLN A 1 130 ? 5.975 -12.079 -10.112 1.00 97.56 130 GLN A C 1
ATOM 1066 O O . GLN A 1 130 ? 7.012 -11.792 -10.711 1.00 97.56 130 GLN A O 1
ATOM 1071 N N . ILE A 1 131 ? 4.852 -11.375 -10.252 1.00 98.00 131 ILE A N 1
ATOM 1072 C CA . ILE A 1 131 ? 4.658 -10.331 -11.262 1.00 98.00 131 ILE A CA 1
ATOM 1073 C C . ILE A 1 131 ? 5.738 -9.256 -11.149 1.00 98.00 131 ILE A C 1
ATOM 1075 O O . ILE A 1 131 ? 6.340 -8.896 -12.154 1.00 98.00 131 ILE A O 1
ATOM 1079 N N . PHE A 1 132 ? 6.036 -8.770 -9.942 1.00 98.31 132 PHE A N 1
ATOM 1080 C CA . PHE A 1 132 ? 7.045 -7.717 -9.794 1.00 98.31 132 PHE A CA 1
ATOM 1081 C C . PHE A 1 132 ? 8.451 -8.188 -10.203 1.00 98.31 132 PHE A C 1
ATOM 1083 O O . PHE A 1 132 ? 9.202 -7.392 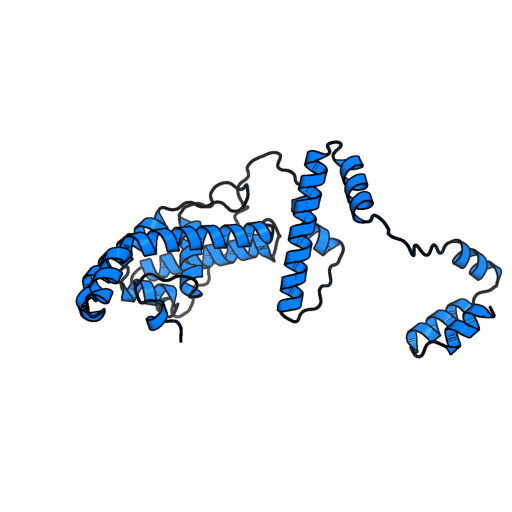-10.756 1.00 98.31 132 PHE A O 1
ATOM 1090 N N . ILE A 1 133 ? 8.801 -9.465 -9.983 1.00 98.56 133 ILE A N 1
ATOM 1091 C CA . ILE A 1 133 ? 10.085 -10.026 -10.428 1.00 98.56 133 ILE A CA 1
ATOM 1092 C C . ILE A 1 133 ? 10.129 -10.093 -11.952 1.00 98.56 133 ILE A C 1
ATOM 1094 O O . ILE A 1 133 ? 11.110 -9.633 -12.530 1.00 98.56 133 ILE A O 1
ATOM 1098 N N . LYS A 1 134 ? 9.058 -10.565 -12.604 1.00 98.38 134 LYS A N 1
ATOM 1099 C CA . LYS A 1 134 ? 8.945 -10.544 -14.074 1.00 98.3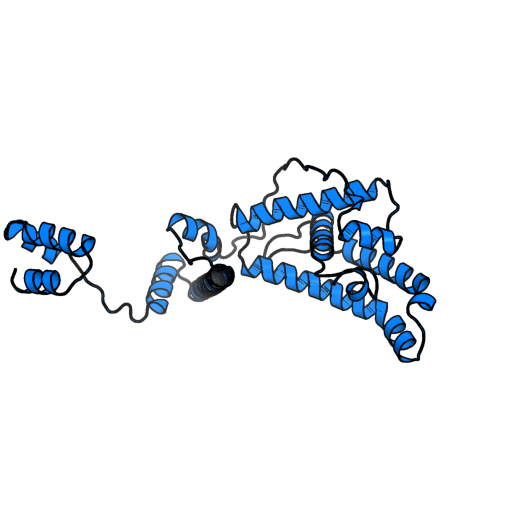8 134 LYS A CA 1
ATOM 1100 C C . LYS A 1 134 ? 9.149 -9.140 -14.630 1.00 98.38 134 LYS A C 1
ATOM 1102 O O . LYS A 1 134 ? 9.968 -8.956 -15.519 1.00 98.38 134 LYS A O 1
ATOM 1107 N N . GLN A 1 135 ? 8.500 -8.135 -14.038 1.00 98.44 135 GLN A N 1
ATOM 1108 C CA . GLN A 1 135 ? 8.692 -6.749 -14.466 1.00 98.44 135 GLN A CA 1
ATOM 1109 C C . GLN A 1 135 ? 10.149 -6.280 -14.331 1.00 98.44 135 GLN A C 1
ATOM 1111 O O . GLN A 1 135 ? 10.646 -5.589 -15.216 1.00 98.44 135 GLN A O 1
ATOM 1116 N N . LEU A 1 136 ? 10.838 -6.632 -13.237 1.00 98.50 136 LEU A N 1
ATOM 1117 C CA . LEU A 1 136 ? 12.244 -6.260 -13.026 1.00 98.50 136 LEU A CA 1
ATOM 1118 C C . LEU A 1 136 ? 13.195 -7.000 -13.985 1.00 98.50 136 LEU A C 1
ATOM 1120 O O . LEU A 1 136 ? 14.161 -6.404 -14.460 1.00 98.50 136 LEU A O 1
ATOM 1124 N N . LEU A 1 137 ? 12.917 -8.269 -14.297 1.00 98.31 137 LEU A N 1
ATOM 1125 C CA . LEU A 1 137 ? 13.641 -9.035 -15.317 1.00 98.31 137 LEU A CA 1
ATOM 1126 C C . LEU A 1 137 ? 13.459 -8.407 -16.704 1.00 98.31 137 LEU A C 1
ATOM 1128 O O . LEU A 1 137 ? 14.434 -8.201 -17.426 1.00 98.31 137 LEU A O 1
ATOM 1132 N N . ASP A 1 138 ? 12.226 -8.040 -17.053 1.00 97.38 138 ASP A N 1
ATOM 1133 C CA . ASP A 1 138 ? 11.890 -7.517 -18.377 1.00 97.38 138 ASP A CA 1
ATOM 1134 C C . ASP A 1 138 ? 12.567 -6.172 -18.656 1.00 97.38 138 ASP A C 1
ATOM 1136 O O . ASP A 1 138 ? 13.052 -5.941 -19.769 1.00 97.38 138 ASP A O 1
ATOM 1140 N N . VAL A 1 139 ? 12.694 -5.312 -17.640 1.00 97.44 139 VAL A N 1
ATOM 1141 C CA . VAL A 1 139 ? 13.442 -4.049 -17.762 1.00 97.44 139 VAL A CA 1
ATOM 1142 C C . VAL A 1 139 ? 14.958 -4.211 -17.611 1.00 97.44 139 VAL A C 1
ATOM 1144 O O . VAL A 1 139 ? 15.687 -3.241 -17.788 1.00 97.44 139 VAL A O 1
ATOM 1147 N N . GLY A 1 140 ? 15.450 -5.422 -17.332 1.00 96.94 140 GLY A N 1
ATOM 1148 C CA . GLY A 1 140 ? 16.879 -5.715 -17.193 1.00 96.94 140 GLY A CA 1
ATOM 1149 C C . GLY A 1 140 ? 17.503 -5.245 -15.876 1.00 96.94 140 GLY A C 1
ATOM 1150 O O . GLY A 1 140 ? 18.724 -5.176 -15.775 1.00 96.94 140 GLY A O 1
ATOM 1151 N N . GLU A 1 141 ? 16.686 -4.934 -14.868 1.00 97.50 141 GLU A N 1
ATOM 1152 C CA . GLU A 1 141 ? 17.146 -4.501 -13.542 1.00 97.50 141 GLU A CA 1
ATOM 1153 C C . GLU A 1 141 ? 17.769 -5.656 -12.743 1.00 97.50 141 GLU A C 1
ATOM 1155 O O . GLU A 1 141 ? 18.667 -5.454 -11.930 1.00 97.50 141 GLU A O 1
ATOM 1160 N N . ILE A 1 142 ? 17.298 -6.882 -12.972 1.00 97.50 142 ILE A N 1
ATOM 1161 C CA . ILE A 1 142 ? 17.852 -8.105 -12.385 1.00 97.50 142 ILE A CA 1
ATOM 1162 C C . ILE A 1 142 ? 17.999 -9.191 -13.446 1.00 97.50 142 ILE A C 1
ATOM 1164 O O . ILE A 1 142 ? 17.457 -9.094 -14.544 1.00 97.50 142 ILE A O 1
ATOM 1168 N N . GLN A 1 143 ? 18.727 -10.248 -13.095 1.00 96.94 143 GLN A N 1
ATOM 1169 C CA . GLN A 1 143 ? 18.924 -11.431 -13.930 1.00 96.94 143 GLN A CA 1
ATOM 1170 C C . GLN A 1 143 ? 18.224 -12.643 -13.312 1.00 96.94 143 GLN A C 1
ATOM 1172 O O . GLN A 1 143 ? 18.168 -12.773 -12.087 1.00 96.94 143 GLN A O 1
ATOM 1177 N N . ALA A 1 144 ? 17.728 -13.546 -14.158 1.00 95.62 144 ALA A N 1
ATOM 1178 C CA . ALA A 1 144 ? 17.166 -14.816 -13.710 1.00 95.62 144 ALA A CA 1
ATOM 1179 C C . ALA A 1 144 ? 18.229 -15.630 -12.948 1.00 95.62 144 ALA A C 1
ATOM 1181 O O . ALA A 1 144 ? 19.411 -15.622 -13.298 1.00 95.62 144 ALA A O 1
ATOM 1182 N N . GLY A 1 145 ? 17.821 -16.292 -11.872 1.00 93.44 145 GLY A N 1
ATOM 1183 C CA . GLY A 1 145 ? 18.680 -17.044 -10.962 1.00 93.44 145 GLY A CA 1
ATOM 1184 C C . GLY A 1 145 ? 19.579 -16.189 -10.062 1.00 93.44 145 GLY A C 1
ATOM 1185 O O . GLY A 1 145 ? 20.359 -16.746 -9.286 1.00 93.44 145 GLY A O 1
ATOM 1186 N N . SER A 1 146 ? 19.510 -14.854 -10.137 1.00 95.75 146 SER A N 1
ATOM 1187 C CA . SER A 1 146 ? 20.348 -13.994 -9.301 1.00 95.75 146 SER A CA 1
ATOM 1188 C C . SER A 1 146 ? 19.886 -13.987 -7.839 1.00 95.75 146 SER A C 1
ATOM 1190 O O . SER A 1 146 ? 18.720 -14.214 -7.509 1.00 95.75 146 SER A O 1
ATOM 1192 N N . GLN A 1 147 ? 20.807 -13.657 -6.929 1.00 96.19 147 GLN A N 1
ATOM 1193 C CA . GLN A 1 147 ? 20.478 -13.479 -5.509 1.00 96.19 147 GLN A CA 1
ATOM 1194 C C . GLN A 1 147 ? 19.488 -12.327 -5.271 1.00 96.19 147 GLN A C 1
ATOM 1196 O O . GLN A 1 147 ? 18.785 -12.321 -4.258 1.00 96.19 147 GLN A O 1
ATOM 1201 N N . ASP A 1 148 ? 19.386 -11.379 -6.207 1.00 97.12 148 ASP A N 1
ATOM 1202 C CA . ASP A 1 148 ? 18.447 -10.264 -6.103 1.00 97.12 148 ASP A CA 1
ATOM 1203 C C . ASP A 1 148 ? 16.991 -10.725 -6.193 1.00 97.12 148 ASP A C 1
ATOM 1205 O O . ASP A 1 148 ? 16.141 -10.165 -5.500 1.00 97.12 148 ASP A O 1
ATOM 1209 N N . VAL A 1 149 ? 16.703 -11.800 -6.938 1.00 97.69 149 VAL A N 1
ATOM 1210 C CA . VAL A 1 149 ? 15.367 -12.416 -6.976 1.00 97.69 149 VAL A CA 1
ATOM 1211 C C . VAL A 1 149 ? 14.921 -12.807 -5.564 1.00 97.69 149 VAL A C 1
ATOM 1213 O O . VAL A 1 149 ? 13.836 -12.430 -5.107 1.00 97.69 149 VAL A O 1
ATOM 1216 N N . ILE A 1 150 ? 15.786 -13.520 -4.838 1.00 97.38 150 ILE A N 1
ATOM 1217 C CA . ILE A 1 150 ? 15.517 -13.970 -3.469 1.00 97.38 150 ILE A CA 1
ATOM 1218 C C . ILE A 1 150 ? 15.452 -12.780 -2.515 1.00 97.38 150 ILE A C 1
ATOM 1220 O O . ILE A 1 150 ? 14.525 -12.680 -1.707 1.00 97.38 150 ILE A O 1
ATOM 1224 N N . LYS A 1 151 ? 16.398 -11.844 -2.626 1.00 97.44 151 LYS A N 1
ATOM 1225 C CA . LYS A 1 151 ? 16.462 -10.646 -1.785 1.00 97.44 151 LYS A CA 1
ATOM 1226 C C . LYS A 1 151 ? 15.202 -9.791 -1.914 1.00 97.44 151 LYS A C 1
ATOM 1228 O O . LYS A 1 151 ? 14.599 -9.447 -0.900 1.00 97.44 151 LYS A O 1
ATOM 1233 N N . TYR A 1 152 ? 14.771 -9.458 -3.127 1.00 97.94 152 TYR A N 1
ATOM 1234 C CA . TYR A 1 152 ? 13.614 -8.583 -3.340 1.00 97.94 152 TYR A CA 1
ATOM 1235 C C . TYR A 1 152 ? 12.297 -9.274 -2.997 1.00 97.94 152 TYR A C 1
ATOM 1237 O O . TYR A 1 152 ? 11.434 -8.650 -2.377 1.00 97.94 152 TYR A O 1
ATOM 1245 N N . THR A 1 153 ? 12.188 -10.579 -3.260 1.00 98.12 153 THR A N 1
ATOM 1246 C CA . THR A 1 153 ? 11.078 -11.402 -2.750 1.00 98.12 153 THR A CA 1
ATOM 1247 C C . THR A 1 153 ? 11.016 -11.364 -1.227 1.00 98.12 153 THR A C 1
ATOM 1249 O O . THR A 1 153 ? 9.959 -11.119 -0.649 1.00 98.12 153 THR A O 1
ATOM 1252 N N . THR A 1 154 ? 12.161 -11.516 -0.561 1.00 97.06 154 THR A N 1
ATOM 1253 C CA . THR A 1 154 ? 12.259 -11.449 0.901 1.00 97.06 154 THR A CA 1
ATOM 1254 C C . THR A 1 154 ? 11.805 -10.088 1.430 1.00 97.06 154 THR A C 1
ATOM 1256 O O . THR A 1 154 ? 11.031 -10.039 2.383 1.00 97.06 154 THR A O 1
ATOM 1259 N N . LEU A 1 155 ? 12.234 -8.982 0.810 1.00 97.44 155 LEU A N 1
ATOM 1260 C CA . LEU A 1 155 ? 11.810 -7.632 1.203 1.00 97.44 155 LEU A CA 1
ATOM 1261 C C . LEU A 1 155 ? 10.297 -7.438 1.052 1.00 97.44 155 LEU A C 1
ATOM 1263 O O . LEU A 1 155 ? 9.652 -6.946 1.979 1.00 97.44 155 LEU A O 1
ATOM 1267 N N . MET A 1 156 ? 9.723 -7.871 -0.075 1.00 98.19 156 MET A N 1
ATOM 1268 C CA . MET A 1 156 ? 8.281 -7.793 -0.315 1.00 98.19 156 MET A CA 1
ATOM 1269 C C . MET A 1 156 ? 7.491 -8.580 0.737 1.00 98.19 156 MET A C 1
ATOM 1271 O O . MET A 1 156 ? 6.570 -8.042 1.351 1.00 98.19 156 MET A O 1
ATOM 1275 N N . LEU A 1 157 ? 7.867 -9.838 0.986 1.00 97.25 157 LEU A N 1
ATOM 1276 C CA . LEU A 1 157 ? 7.194 -10.702 1.961 1.00 97.25 157 LEU A CA 1
ATOM 1277 C C . LEU A 1 157 ? 7.356 -10.184 3.393 1.00 97.25 157 LEU A C 1
ATOM 1279 O O . LEU A 1 157 ? 6.405 -10.215 4.177 1.00 97.25 157 LEU A O 1
ATOM 1283 N N . LYS A 1 158 ? 8.540 -9.660 3.732 1.00 95.38 158 LYS A N 1
ATOM 1284 C CA . LYS A 1 158 ? 8.803 -9.034 5.030 1.00 95.38 158 LYS A CA 1
ATOM 1285 C C . LYS A 1 158 ? 7.896 -7.829 5.248 1.00 95.38 158 LYS A C 1
ATOM 1287 O O . LYS A 1 158 ? 7.312 -7.728 6.329 1.00 95.38 158 LYS A O 1
ATOM 1292 N N . PHE A 1 159 ? 7.771 -6.950 4.251 1.00 96.25 159 PHE A N 1
ATOM 1293 C CA . PHE A 1 159 ? 6.844 -5.824 4.313 1.00 96.25 159 PHE A CA 1
ATOM 1294 C C . PHE A 1 159 ? 5.407 -6.320 4.454 1.00 96.25 159 PHE A C 1
ATOM 1296 O O . PHE A 1 159 ? 4.743 -5.924 5.402 1.00 96.25 159 PHE A O 1
ATOM 1303 N N . LEU A 1 160 ? 4.950 -7.229 3.585 1.00 95.75 160 LEU A N 1
ATOM 1304 C CA . LEU A 1 160 ? 3.582 -7.752 3.609 1.00 95.75 160 LEU A CA 1
ATOM 1305 C C . LEU A 1 160 ? 3.212 -8.306 4.989 1.00 95.75 160 LEU A C 1
ATOM 1307 O O . LEU A 1 160 ? 2.178 -7.942 5.540 1.00 95.75 160 LEU A O 1
ATOM 1311 N N . ARG A 1 161 ? 4.078 -9.136 5.581 1.00 94.31 161 ARG A N 1
ATOM 1312 C CA . ARG A 1 161 ? 3.800 -9.752 6.882 1.00 94.31 161 ARG A CA 1
ATOM 1313 C C . ARG A 1 161 ? 3.739 -8.729 8.013 1.00 94.31 161 ARG A C 1
ATOM 1315 O O . ARG A 1 161 ? 2.854 -8.820 8.859 1.00 94.31 161 ARG A O 1
ATOM 1322 N N . HIS A 1 162 ? 4.655 -7.763 8.029 1.00 93.50 162 HIS A N 1
ATOM 1323 C CA . HIS A 1 162 ? 4.630 -6.689 9.023 1.00 93.50 162 HIS A CA 1
ATOM 1324 C C . HIS A 1 162 ? 3.438 -5.762 8.829 1.00 93.50 162 HIS A C 1
ATOM 1326 O O . HIS A 1 162 ? 2.814 -5.376 9.808 1.00 93.50 162 HIS A O 1
ATOM 1332 N N . TYR A 1 163 ? 3.103 -5.439 7.584 1.00 93.94 163 TYR A N 1
ATOM 1333 C CA . TYR A 1 163 ? 1.972 -4.591 7.262 1.00 93.94 163 TYR A CA 1
ATOM 1334 C C . TYR A 1 163 ? 0.666 -5.231 7.734 1.00 93.94 163 TYR A C 1
ATOM 1336 O O . TYR A 1 163 ? -0.040 -4.596 8.502 1.00 93.94 163 TYR A O 1
ATOM 1344 N N . THR A 1 164 ? 0.414 -6.508 7.415 1.00 92.12 164 THR A N 1
ATOM 1345 C CA . THR A 1 164 ? -0.738 -7.267 7.944 1.00 92.12 164 THR A CA 1
ATOM 1346 C C . THR A 1 164 ? -0.749 -7.305 9.470 1.00 92.12 164 THR A C 1
ATOM 1348 O O . THR A 1 164 ? -1.794 -7.138 10.092 1.00 92.12 164 THR A O 1
ATOM 1351 N N . TYR A 1 165 ? 0.413 -7.483 10.098 1.00 90.00 165 TYR A N 1
ATOM 1352 C CA . TYR A 1 165 ? 0.521 -7.432 11.552 1.00 90.00 165 TYR A CA 1
ATOM 1353 C C . TYR A 1 165 ? 0.123 -6.053 12.116 1.00 90.00 165 TYR A C 1
ATOM 1355 O O . TYR A 1 165 ? -0.607 -5.968 13.104 1.00 90.00 165 TYR A O 1
ATOM 1363 N N . TRP A 1 166 ? 0.561 -4.965 11.477 1.00 91.62 166 TRP A N 1
ATOM 1364 C CA . TRP A 1 166 ? 0.253 -3.600 11.896 1.00 91.62 166 TRP A CA 1
ATOM 1365 C C . TRP A 1 166 ? -1.188 -3.183 11.613 1.00 91.62 166 TRP A C 1
ATOM 1367 O O . TRP A 1 166 ? -1.780 -2.523 12.466 1.00 91.62 166 TRP A O 1
ATOM 1377 N N . SER A 1 167 ? -1.739 -3.530 10.450 1.00 87.25 167 SER A N 1
ATOM 1378 C CA . SER A 1 167 ? -3.076 -3.112 10.021 1.00 87.25 167 SER A CA 1
ATOM 1379 C C . SER A 1 167 ? -4.163 -4.040 10.539 1.00 87.25 167 SER A C 1
ATOM 1381 O O . SER A 1 167 ? -5.114 -3.579 11.158 1.00 87.25 167 SER A O 1
ATOM 1383 N N . ASP A 1 168 ? -4.012 -5.344 10.325 1.00 82.81 168 ASP A N 1
ATOM 1384 C CA . ASP A 1 168 ? -5.124 -6.289 10.423 1.00 82.81 168 ASP A CA 1
ATOM 1385 C C . ASP A 1 168 ? -5.093 -7.031 11.764 1.00 82.81 168 ASP A C 1
ATOM 1387 O O . ASP A 1 168 ? -6.124 -7.211 12.418 1.00 82.81 168 ASP A O 1
ATOM 1391 N N . GLU A 1 169 ? -3.901 -7.455 12.200 1.00 83.44 169 GLU A N 1
ATOM 1392 C CA . GLU A 1 169 ? -3.757 -8.283 13.400 1.00 83.44 169 GLU A CA 1
ATOM 1393 C C . GLU A 1 169 ? -3.779 -7.450 14.684 1.00 83.44 169 GLU A C 1
ATOM 1395 O O . GLU A 1 169 ? -4.488 -7.825 15.612 1.00 83.44 169 GLU A O 1
ATOM 1400 N N . GLU A 1 170 ? -3.042 -6.339 14.768 1.00 81.25 170 GLU A N 1
ATOM 1401 C CA . GLU A 1 170 ? -2.900 -5.551 16.009 1.00 81.25 170 GLU A CA 1
ATOM 1402 C C . GLU A 1 170 ? -3.488 -4.136 15.922 1.00 81.25 170 GLU A C 1
ATOM 1404 O O . GLU A 1 170 ? -3.652 -3.493 16.956 1.00 81.25 170 GLU A O 1
ATOM 1409 N N . ASN A 1 171 ? -3.844 -3.658 14.723 1.00 80.44 171 ASN A N 1
ATOM 1410 C CA . ASN A 1 171 ? -4.409 -2.317 14.493 1.00 80.44 171 ASN A CA 1
ATOM 1411 C C . ASN A 1 171 ? -3.531 -1.181 15.073 1.00 80.44 171 ASN A C 1
ATOM 1413 O O . ASN A 1 171 ? -4.015 -0.192 15.627 1.00 80.44 171 ASN A O 1
ATOM 1417 N N . PHE A 1 172 ? -2.204 -1.316 14.949 1.00 84.12 172 PHE A N 1
ATOM 1418 C CA . PHE A 1 172 ? -1.266 -0.226 15.237 1.00 84.12 172 PHE A CA 1
ATOM 1419 C C . PHE A 1 172 ? -1.389 0.916 14.238 1.00 84.12 172 PHE A C 1
ATOM 1421 O O . PHE A 1 172 ? -1.045 2.049 14.564 1.00 84.12 172 PHE A O 1
ATOM 1428 N N . ILE A 1 173 ? -1.844 0.633 13.022 1.00 88.25 173 ILE A N 1
ATOM 1429 C CA . ILE A 1 173 ? -2.143 1.657 12.029 1.00 88.25 173 ILE A CA 1
ATOM 1430 C C . ILE A 1 173 ? -3.647 1.695 11.799 1.00 88.25 173 ILE A C 1
ATOM 1432 O O . ILE A 1 173 ? -4.303 0.662 11.692 1.00 88.25 173 ILE A O 1
ATOM 1436 N N . LEU A 1 174 ? -4.184 2.905 11.766 1.00 87.25 174 LEU A N 1
ATOM 1437 C CA . LEU A 1 174 ? -5.555 3.181 11.392 1.00 87.25 174 LEU A CA 1
ATOM 1438 C C . LEU A 1 174 ? -5.727 2.931 9.898 1.00 87.25 174 LEU A C 1
ATOM 1440 O O . LEU A 1 174 ? -4.791 3.062 9.104 1.00 87.25 174 LEU A O 1
ATOM 1444 N N . PHE A 1 175 ? -6.958 2.631 9.500 1.00 85.44 175 PHE A N 1
ATOM 1445 C CA . PHE A 1 175 ? -7.258 2.387 8.099 1.00 85.44 175 PHE A CA 1
ATOM 1446 C C . PHE A 1 175 ? -6.977 3.628 7.230 1.00 85.44 175 PHE A C 1
ATOM 1448 O O . PHE A 1 175 ? -6.435 3.507 6.134 1.00 85.44 175 PHE A O 1
ATOM 1455 N N . SER A 1 176 ? -7.282 4.833 7.727 1.00 86.75 176 SER A N 1
ATOM 1456 C CA . SER A 1 176 ? -6.942 6.073 7.018 1.00 86.75 176 SER A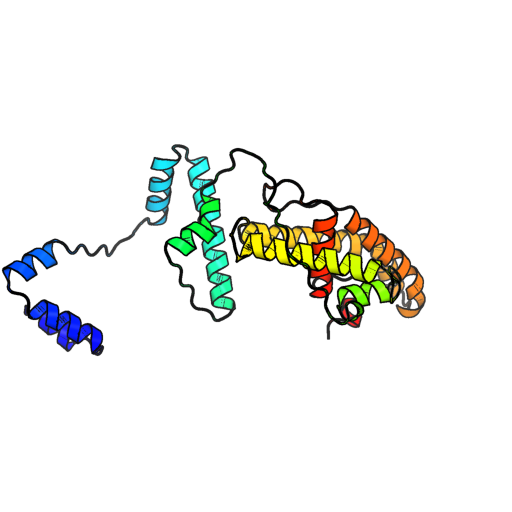 CA 1
ATOM 1457 C C . SER A 1 176 ? -5.431 6.235 6.817 1.00 86.75 176 SER A C 1
ATOM 1459 O O . SER A 1 176 ? -5.001 6.559 5.719 1.00 86.75 176 SER A O 1
ATOM 1461 N N . GLU A 1 177 ? -4.617 5.928 7.835 1.00 91.06 177 GLU A N 1
ATOM 1462 C CA . GLU A 1 177 ? -3.149 6.003 7.743 1.00 91.06 177 GLU A CA 1
ATOM 1463 C C . GLU A 1 177 ? -2.597 5.008 6.709 1.00 91.06 177 GLU A C 1
ATOM 1465 O O . GLU A 1 177 ? -1.670 5.325 5.966 1.00 91.06 177 GLU A O 1
ATOM 1470 N N . ALA A 1 178 ? -3.181 3.809 6.646 1.00 91.88 178 ALA A N 1
ATOM 1471 C CA . ALA A 1 178 ? -2.847 2.784 5.664 1.00 91.88 178 ALA A CA 1
ATOM 1472 C C . ALA A 1 178 ? -3.155 3.228 4.220 1.00 91.88 178 ALA A C 1
ATOM 1474 O O . ALA A 1 178 ? -2.315 3.050 3.332 1.00 91.88 178 ALA A O 1
ATOM 1475 N N . GLU A 1 179 ? -4.328 3.821 3.987 1.00 92.62 179 GLU A N 1
ATOM 1476 C CA . GLU A 1 179 ? -4.712 4.356 2.676 1.00 92.62 179 GLU A CA 1
ATOM 1477 C C . GLU A 1 179 ? -3.867 5.560 2.267 1.00 92.62 179 GLU A C 1
ATOM 1479 O O . GLU A 1 179 ? -3.442 5.649 1.114 1.00 92.62 179 GLU A O 1
ATOM 1484 N N . ASP A 1 180 ? -3.604 6.478 3.194 1.00 94.62 180 ASP A N 1
ATOM 1485 C CA . ASP A 1 180 ? -2.811 7.674 2.921 1.00 94.62 180 ASP A CA 1
ATOM 1486 C C . ASP A 1 180 ? -1.362 7.303 2.591 1.00 94.62 180 ASP A C 1
ATOM 1488 O O . ASP A 1 180 ? -0.811 7.803 1.610 1.00 94.62 180 ASP A O 1
ATOM 1492 N N . PHE A 1 181 ? -0.777 6.343 3.316 1.00 96.50 181 PHE A N 1
ATOM 1493 C CA . PHE A 1 181 ? 0.547 5.797 3.010 1.00 96.50 181 PHE A CA 1
ATOM 1494 C C . PHE A 1 181 ? 0.630 5.218 1.593 1.00 96.50 181 PHE A C 1
ATOM 1496 O O . PHE A 1 181 ? 1.571 5.489 0.840 1.00 96.50 181 PHE A O 1
ATOM 1503 N N . LYS A 1 182 ? -0.381 4.436 1.205 1.00 97.12 182 LYS A N 1
ATOM 1504 C CA . LYS A 1 182 ? -0.466 3.841 -0.128 1.00 97.12 182 LYS A CA 1
ATOM 1505 C C . LYS A 1 182 ? -0.623 4.909 -1.216 1.00 97.12 182 LYS A C 1
ATOM 1507 O O . LYS A 1 182 ? 0.069 4.852 -2.232 1.00 97.12 182 LYS A O 1
ATOM 1512 N N . LYS A 1 183 ? -1.512 5.887 -1.013 1.00 97.38 183 LYS A N 1
ATOM 1513 C CA . LYS A 1 183 ? -1.740 6.992 -1.959 1.00 97.38 183 LYS A CA 1
ATOM 1514 C C . LYS A 1 183 ? -0.499 7.860 -2.133 1.00 97.38 183 LYS A C 1
ATOM 1516 O O . LYS A 1 183 ? -0.167 8.186 -3.269 1.00 97.38 183 LYS A O 1
ATOM 1521 N N . ASP A 1 184 ? 0.194 8.201 -1.046 1.00 97.50 184 ASP A N 1
ATOM 1522 C CA . ASP A 1 184 ? 1.448 8.961 -1.111 1.00 97.50 184 ASP A CA 1
ATOM 1523 C C . ASP A 1 184 ? 2.518 8.181 -1.886 1.00 97.50 184 ASP A C 1
ATOM 1525 O O . ASP A 1 184 ? 3.148 8.724 -2.792 1.00 97.50 184 ASP A O 1
ATOM 1529 N N . SER A 1 185 ? 2.652 6.877 -1.620 1.00 97.94 185 SER A N 1
ATOM 1530 C CA . SER A 1 185 ? 3.592 6.005 -2.337 1.00 97.94 185 SER A CA 1
ATOM 1531 C C . SER A 1 185 ? 3.313 5.964 -3.845 1.00 97.94 185 SER A C 1
ATOM 1533 O O . SER A 1 185 ? 4.211 6.194 -4.657 1.00 97.94 185 SER A O 1
ATOM 1535 N N . ILE A 1 186 ? 2.054 5.743 -4.241 1.00 98.56 186 ILE A N 1
ATOM 1536 C CA . ILE A 1 186 ? 1.655 5.741 -5.657 1.00 98.56 186 ILE A CA 1
ATOM 1537 C C . ILE A 1 186 ? 1.873 7.121 -6.288 1.00 98.56 186 ILE A C 1
ATOM 1539 O O . ILE A 1 186 ? 2.374 7.196 -7.404 1.00 98.56 186 ILE A O 1
ATOM 1543 N N . SER A 1 187 ? 1.554 8.209 -5.582 1.00 98.44 187 SER A N 1
ATOM 1544 C CA . SER A 1 187 ? 1.763 9.580 -6.067 1.00 98.44 187 SER A CA 1
ATOM 1545 C C . SER A 1 187 ? 3.243 9.879 -6.326 1.00 98.44 187 SER A C 1
ATOM 1547 O O . SER A 1 187 ? 3.597 10.439 -7.363 1.00 98.44 187 SER A O 1
ATOM 1549 N N . ARG A 1 188 ? 4.141 9.468 -5.423 1.00 98.38 188 ARG A N 1
ATOM 1550 C CA . ARG A 1 188 ? 5.595 9.622 -5.606 1.00 98.38 188 ARG A CA 1
ATOM 1551 C C . ARG A 1 188 ? 6.100 8.841 -6.811 1.00 98.38 188 ARG A C 1
ATOM 1553 O O . ARG A 1 188 ? 6.841 9.399 -7.619 1.00 98.38 188 ARG A O 1
ATOM 1560 N N . TRP A 1 189 ? 5.678 7.584 -6.946 1.00 98.69 189 TRP A N 1
ATOM 1561 C CA . TRP A 1 189 ? 6.005 6.774 -8.117 1.00 98.69 189 TRP A CA 1
ATOM 1562 C C . TRP A 1 189 ? 5.468 7.403 -9.409 1.00 98.69 189 TRP A C 1
ATOM 1564 O O . TRP A 1 189 ? 6.235 7.556 -10.351 1.00 98.69 189 TRP A O 1
ATOM 1574 N N . ASP A 1 190 ? 4.203 7.826 -9.449 1.00 98.62 190 ASP A N 1
ATOM 1575 C CA . ASP A 1 190 ? 3.558 8.392 -10.643 1.00 98.62 190 ASP A CA 1
ATOM 1576 C C . ASP A 1 190 ? 4.239 9.692 -11.095 1.00 98.62 190 ASP A C 1
ATOM 1578 O O . ASP A 1 190 ? 4.505 9.887 -12.282 1.00 98.62 190 ASP A O 1
ATOM 1582 N N . ASN A 1 191 ? 4.595 10.560 -10.144 1.00 98.44 191 ASN A N 1
ATOM 1583 C CA . ASN A 1 191 ? 5.326 11.792 -10.431 1.00 98.44 191 ASN A CA 1
ATOM 1584 C C . ASN A 1 191 ? 6.705 11.512 -11.045 1.00 98.44 191 ASN A C 1
ATOM 1586 O O . ASN A 1 191 ? 7.058 12.129 -12.055 1.00 98.44 191 ASN A O 1
ATOM 1590 N N . GLU A 1 192 ? 7.470 10.574 -10.478 1.00 98.50 192 GLU A N 1
ATOM 1591 C CA . GLU A 1 192 ? 8.783 10.211 -11.021 1.00 98.50 192 GLU A CA 1
ATOM 1592 C C . GLU A 1 192 ? 8.654 9.490 -12.369 1.00 98.50 192 GLU A C 1
ATOM 1594 O O . GLU A 1 192 ? 9.373 9.814 -13.315 1.00 98.50 192 GLU A O 1
ATOM 1599 N N . PHE A 1 193 ? 7.700 8.566 -12.495 1.00 98.62 193 PHE A N 1
ATOM 1600 C CA . PHE A 1 193 ? 7.400 7.838 -13.726 1.00 98.62 193 PHE A CA 1
ATOM 1601 C C . PHE A 1 193 ? 7.099 8.813 -14.871 1.00 98.62 193 PHE A C 1
ATOM 1603 O O . PHE A 1 193 ? 7.765 8.788 -15.909 1.00 98.62 193 PHE A O 1
ATOM 1610 N N . LYS A 1 194 ? 6.162 9.748 -14.662 1.00 98.25 194 LYS A N 1
ATOM 1611 C CA . LYS A 1 194 ? 5.835 10.804 -15.635 1.00 98.25 194 LYS A CA 1
ATOM 1612 C C . LYS A 1 194 ? 7.028 11.704 -15.928 1.00 98.25 194 LYS A C 1
ATOM 1614 O O . LYS A 1 194 ? 7.212 12.131 -17.066 1.00 98.25 194 LYS A O 1
ATOM 1619 N N . GLY A 1 195 ? 7.832 12.019 -14.913 1.00 98.19 195 GLY A N 1
ATOM 1620 C CA . GLY A 1 195 ? 9.052 12.806 -15.065 1.00 98.19 195 GLY A CA 1
ATOM 1621 C C . GLY A 1 195 ? 10.042 12.152 -16.028 1.00 98.19 195 GLY A C 1
ATOM 1622 O O . GLY A 1 195 ? 10.474 12.793 -16.989 1.00 98.19 195 GLY A O 1
ATOM 1623 N N . LYS A 1 196 ? 10.351 10.871 -15.804 1.00 97.94 196 LYS A N 1
ATOM 1624 C CA . LYS A 1 196 ? 11.317 10.105 -16.601 1.00 97.94 196 LYS A CA 1
ATOM 1625 C C . LYS A 1 196 ? 10.822 9.810 -18.011 1.00 97.94 196 LYS A C 1
ATOM 1627 O O . LYS A 1 196 ? 11.563 10.004 -18.972 1.00 97.94 196 LYS A O 1
ATOM 1632 N N . TYR A 1 197 ? 9.565 9.402 -18.157 1.00 98.50 197 TYR A N 1
ATOM 1633 C CA . TYR A 1 197 ? 9.037 8.947 -19.442 1.00 98.50 197 TYR A CA 1
ATOM 1634 C C . TYR A 1 197 ? 8.451 10.039 -20.335 1.00 98.50 197 TYR A C 1
ATOM 1636 O O . TYR A 1 197 ? 8.084 9.761 -21.476 1.00 98.50 197 TYR A O 1
ATOM 1644 N N . ARG A 1 198 ? 8.434 11.301 -19.893 1.00 98.12 198 ARG A N 1
ATOM 1645 C CA . ARG A 1 198 ? 7.917 12.431 -20.687 1.00 98.12 198 ARG A CA 1
ATOM 1646 C C . ARG A 1 198 ? 8.499 12.508 -22.102 1.00 98.12 198 ARG A C 1
ATOM 1648 O O . ARG A 1 198 ? 7.805 12.902 -23.035 1.00 98.12 198 ARG A O 1
ATOM 1655 N N . GLN A 1 199 ? 9.785 12.195 -22.274 1.00 97.38 199 GLN A N 1
ATOM 1656 C CA . GLN A 1 199 ? 10.417 12.230 -23.599 1.00 97.38 199 GLN A CA 1
ATOM 1657 C C . GLN A 1 199 ? 10.041 11.020 -24.461 1.00 97.38 199 GLN A C 1
ATOM 1659 O O . GLN A 1 199 ? 9.859 11.185 -25.666 1.00 97.38 199 GLN A O 1
ATOM 1664 N N . ILE A 1 200 ? 9.860 9.843 -23.857 1.00 98.06 200 ILE A N 1
ATOM 1665 C CA . ILE A 1 200 ? 9.341 8.652 -24.542 1.00 98.06 200 ILE A CA 1
ATOM 1666 C C . ILE A 1 200 ? 7.937 8.931 -25.082 1.00 98.06 200 ILE A C 1
ATOM 1668 O O . ILE A 1 200 ? 7.690 8.749 -26.271 1.00 98.06 200 ILE A O 1
ATOM 1672 N N . GLU A 1 201 ? 7.054 9.485 -24.250 1.00 97.06 201 GLU A N 1
ATOM 1673 C CA . GLU A 1 201 ? 5.684 9.840 -24.637 1.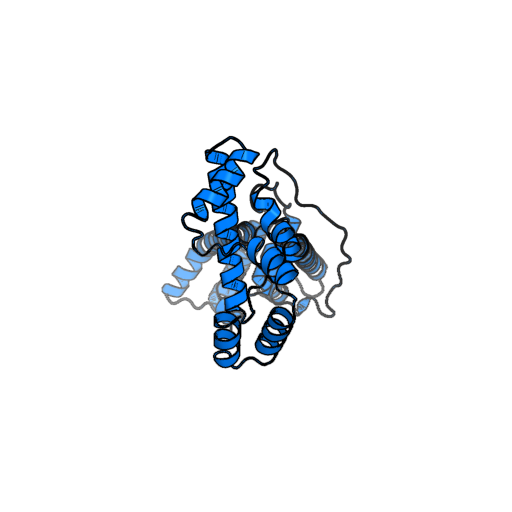00 97.06 201 GLU A CA 1
ATOM 1674 C C . GLU A 1 201 ? 5.643 10.820 -25.825 1.00 97.06 201 GLU A C 1
ATOM 1676 O O . GLU A 1 201 ? 4.864 10.647 -26.766 1.00 97.06 201 GLU A O 1
ATOM 1681 N N . ARG A 1 202 ? 6.538 11.819 -25.843 1.00 97.44 202 ARG A N 1
ATOM 1682 C CA . ARG A 1 202 ? 6.675 12.759 -26.971 1.00 97.44 202 ARG A CA 1
ATOM 1683 C C . ARG A 1 202 ? 7.149 12.080 -28.251 1.00 97.44 202 ARG A C 1
ATOM 1685 O O . ARG A 1 202 ? 6.604 12.368 -29.312 1.00 97.44 202 ARG A O 1
ATOM 1692 N N . LYS A 1 203 ? 8.144 11.191 -28.159 1.00 97.81 203 LYS A N 1
ATOM 1693 C CA . LYS A 1 203 ? 8.656 10.431 -29.310 1.00 97.81 203 LYS A CA 1
ATOM 1694 C C . LYS A 1 203 ? 7.559 9.543 -29.902 1.00 97.81 203 LYS A C 1
ATOM 1696 O O . LYS A 1 203 ? 7.356 9.559 -31.115 1.00 97.81 203 LYS A O 1
ATOM 1701 N N . ILE A 1 204 ? 6.794 8.859 -29.053 1.00 96.62 204 ILE A N 1
ATOM 1702 C CA . ILE A 1 204 ? 5.646 8.047 -29.479 1.00 96.62 204 ILE A CA 1
ATOM 1703 C C . ILE A 1 204 ? 4.585 8.914 -30.159 1.00 96.62 204 ILE A C 1
ATOM 1705 O O . ILE A 1 204 ? 4.142 8.601 -31.261 1.00 96.62 204 ILE A O 1
ATOM 1709 N N . SER A 1 205 ? 4.250 10.062 -29.565 1.00 95.75 205 SER A N 1
ATOM 1710 C CA . SER A 1 205 ? 3.298 11.018 -30.151 1.00 95.75 205 SER A CA 1
ATOM 1711 C C . SER A 1 205 ? 3.751 11.558 -31.516 1.00 95.75 205 SER A C 1
ATOM 1713 O O . SER A 1 205 ? 2.917 11.941 -32.332 1.00 95.75 205 SER A O 1
ATOM 1715 N N . SER A 1 206 ? 5.062 11.580 -31.784 1.00 95.81 206 SER A N 1
ATOM 1716 C CA . SER A 1 206 ? 5.632 11.958 -33.085 1.00 95.81 206 SER A CA 1
ATOM 1717 C C . SER A 1 206 ? 5.728 10.810 -34.103 1.00 95.81 206 SER A C 1
ATOM 1719 O O . SER A 1 206 ? 6.243 11.022 -35.198 1.00 95.81 206 SER A O 1
ATOM 1721 N N . GLY A 1 207 ? 5.222 9.617 -33.771 1.00 95.44 207 GLY A N 1
ATOM 1722 C CA . GLY A 1 207 ? 5.157 8.461 -34.671 1.00 95.44 207 GLY A CA 1
ATOM 1723 C C . GLY A 1 207 ? 6.233 7.395 -34.448 1.00 95.44 207 GLY A C 1
ATOM 1724 O O . GLY A 1 207 ? 6.313 6.451 -35.231 1.00 95.44 207 GLY A O 1
ATOM 1725 N N . THR A 1 208 ? 7.056 7.514 -33.402 1.00 96.62 208 THR A N 1
ATOM 1726 C CA . THR A 1 208 ? 8.047 6.487 -33.052 1.00 96.62 208 THR A CA 1
ATOM 1727 C C . THR A 1 208 ? 7.380 5.298 -32.355 1.00 96.62 208 THR A C 1
ATOM 1729 O O . THR A 1 208 ? 6.561 5.470 -31.458 1.00 96.62 208 THR A O 1
ATOM 1732 N N . THR A 1 209 ? 7.752 4.076 -32.728 1.00 96.00 209 THR A N 1
ATOM 1733 C CA . THR A 1 209 ? 7.226 2.845 -32.110 1.00 96.00 209 THR A CA 1
ATOM 1734 C C . THR A 1 209 ? 7.867 2.564 -30.747 1.00 96.00 209 THR A C 1
ATOM 1736 O O . THR A 1 209 ? 9.050 2.866 -30.558 1.00 96.00 209 THR A O 1
ATOM 1739 N N . ILE A 1 210 ? 7.133 1.940 -29.820 1.00 94.94 210 ILE A N 1
ATOM 1740 C CA . ILE A 1 210 ? 7.647 1.570 -28.487 1.00 94.94 210 ILE A CA 1
ATOM 1741 C C . ILE A 1 210 ? 8.855 0.635 -28.616 1.00 94.94 210 ILE A C 1
ATOM 1743 O O . ILE A 1 210 ? 9.867 0.845 -27.954 1.00 94.94 210 ILE A O 1
ATOM 1747 N N . GLU A 1 211 ? 8.801 -0.324 -29.540 1.00 95.69 211 GLU A N 1
ATOM 1748 C CA . GLU A 1 211 ? 9.845 -1.322 -29.785 1.00 95.69 211 GLU A CA 1
ATOM 1749 C C . GLU A 1 211 ? 11.184 -0.669 -30.150 1.00 95.69 211 GLU A C 1
ATOM 1751 O O . GLU A 1 211 ? 12.243 -1.097 -29.696 1.00 95.69 211 GLU A O 1
ATOM 1756 N N . SER A 1 212 ? 11.146 0.417 -30.928 1.00 96.94 212 SER A N 1
ATOM 1757 C CA . SER A 1 212 ? 12.353 1.172 -31.293 1.00 96.94 212 SER A CA 1
ATOM 1758 C C . SER A 1 212 ? 12.959 1.973 -30.135 1.00 96.94 212 SER A C 1
ATOM 1760 O O . SER A 1 212 ? 14.110 2.396 -30.222 1.00 96.94 212 SER A O 1
ATOM 1762 N N . LEU A 1 213 ? 12.198 2.181 -29.055 1.00 97.62 213 LEU A N 1
ATOM 1763 C CA . LEU A 1 213 ? 12.609 2.911 -27.853 1.00 97.62 213 LEU A CA 1
ATOM 1764 C C . LEU A 1 213 ? 12.926 1.985 -26.675 1.00 97.62 213 LEU A C 1
ATOM 1766 O O . LEU A 1 213 ? 13.287 2.480 -25.610 1.00 97.62 213 LEU A O 1
ATOM 1770 N N . GLU A 1 214 ? 12.822 0.665 -26.846 1.00 97.50 214 GLU A N 1
ATOM 1771 C CA . GLU A 1 214 ? 12.908 -0.308 -25.753 1.00 97.50 214 GLU A CA 1
ATOM 1772 C C . GLU A 1 214 ? 14.180 -0.130 -24.907 1.00 97.50 214 GLU A C 1
ATOM 1774 O O . GLU A 1 214 ? 14.095 -0.101 -23.685 1.00 97.50 214 GLU A O 1
ATOM 1779 N N . SER A 1 215 ? 15.352 0.071 -25.524 1.00 97.44 215 SER A N 1
ATOM 1780 C CA . SER A 1 215 ? 16.602 0.291 -24.773 1.00 97.44 215 SER A CA 1
ATOM 1781 C C . SER A 1 215 ? 16.538 1.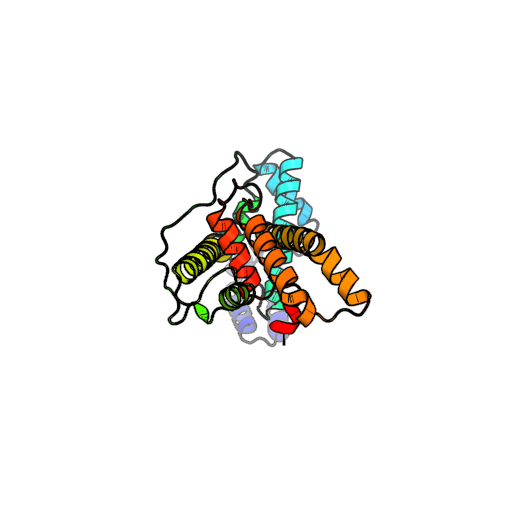536 -23.883 1.00 97.44 215 SER A C 1
ATOM 1783 O O . SER A 1 215 ? 16.912 1.476 -22.717 1.00 97.44 215 SER A O 1
ATOM 1785 N N . GLU A 1 216 ? 16.026 2.652 -24.408 1.00 98.12 216 GLU A N 1
ATOM 1786 C CA . GLU A 1 216 ? 15.879 3.901 -23.650 1.00 98.12 216 GLU A CA 1
ATOM 1787 C C . GLU A 1 216 ? 14.846 3.738 -22.527 1.00 98.12 216 GLU A C 1
ATOM 1789 O O . GLU A 1 216 ? 15.032 4.244 -21.422 1.00 98.12 216 GLU A O 1
ATOM 1794 N N . ILE A 1 217 ? 13.768 2.990 -22.785 1.00 98.50 217 ILE A N 1
ATOM 1795 C CA . ILE A 1 217 ? 12.749 2.684 -21.780 1.00 98.50 217 ILE A CA 1
ATOM 1796 C C . ILE A 1 217 ? 13.337 1.840 -20.647 1.00 98.50 217 ILE A C 1
ATOM 1798 O O . ILE A 1 217 ? 13.056 2.129 -19.483 1.00 98.50 217 ILE A O 1
ATOM 1802 N N . LYS A 1 218 ? 14.160 0.831 -20.952 1.00 98.44 218 LYS A N 1
ATOM 1803 C CA . LYS A 1 218 ? 14.827 0.006 -19.933 1.00 98.44 218 LYS A CA 1
ATOM 1804 C C . LYS A 1 218 ? 15.778 0.831 -19.070 1.00 98.44 218 LYS A C 1
ATOM 1806 O O . LYS A 1 218 ? 15.679 0.767 -17.847 1.00 98.44 218 LYS A O 1
ATOM 1811 N N . ASP A 1 219 ? 16.597 1.689 -19.675 1.00 98.44 219 ASP A N 1
ATOM 1812 C CA . ASP A 1 219 ? 17.502 2.574 -18.929 1.00 98.44 219 ASP A CA 1
ATOM 1813 C C . ASP A 1 219 ? 16.730 3.518 -17.985 1.00 98.44 219 ASP A C 1
ATOM 1815 O O . ASP A 1 219 ? 17.085 3.694 -16.815 1.00 98.44 219 ASP A O 1
ATOM 1819 N N . LEU A 1 220 ? 15.616 4.089 -18.457 1.00 98.62 220 LEU A N 1
ATOM 1820 C CA . LEU A 1 220 ? 14.733 4.922 -17.633 1.00 98.62 220 LEU A CA 1
ATOM 1821 C C . LEU A 1 220 ? 14.023 4.116 -16.533 1.00 98.62 220 LEU A C 1
ATOM 1823 O O . LEU A 1 220 ? 13.844 4.633 -15.426 1.00 98.62 220 LEU A O 1
ATOM 1827 N N . SER A 1 221 ? 13.652 2.862 -16.813 1.00 98.44 221 SER A N 1
ATOM 1828 C CA . SER A 1 221 ? 13.047 1.938 -15.844 1.00 98.44 221 SER A CA 1
ATOM 1829 C C . SER A 1 221 ? 14.002 1.657 -14.687 1.00 98.44 221 SER A C 1
ATOM 1831 O O . SER A 1 221 ? 13.606 1.766 -13.529 1.00 98.44 221 SER A O 1
ATOM 1833 N N . ILE A 1 222 ? 15.266 1.348 -14.989 1.00 98.38 222 ILE A N 1
ATOM 1834 C CA . ILE A 1 222 ? 16.321 1.117 -13.990 1.00 98.38 222 ILE A CA 1
ATOM 1835 C C . ILE A 1 222 ? 16.478 2.363 -13.117 1.00 98.38 222 ILE A C 1
ATOM 1837 O O . ILE A 1 222 ? 16.387 2.295 -11.890 1.00 98.38 222 ILE A O 1
ATOM 1841 N N . GLY A 1 223 ? 16.574 3.542 -13.739 1.00 98.44 223 GLY A N 1
ATOM 1842 C CA . GLY A 1 223 ? 16.631 4.802 -13.003 1.00 98.44 223 GLY A CA 1
ATOM 1843 C C . GLY A 1 223 ? 15.401 5.054 -12.118 1.00 98.44 223 GLY A C 1
ATOM 1844 O O . GLY A 1 223 ? 15.514 5.724 -11.087 1.00 98.44 223 GLY A O 1
ATOM 1845 N N . LEU A 1 224 ? 14.210 4.576 -12.507 1.00 98.69 224 LEU A N 1
ATOM 1846 C CA . LEU A 1 224 ? 12.986 4.680 -11.699 1.00 98.69 224 LEU A CA 1
ATOM 1847 C C . LEU A 1 224 ? 13.068 3.770 -10.475 1.00 98.69 224 LEU A C 1
ATOM 1849 O O . LEU A 1 224 ? 12.780 4.213 -9.363 1.00 98.69 224 LEU A O 1
ATOM 1853 N N . VAL A 1 225 ? 13.503 2.525 -10.667 1.00 98.12 225 VAL A N 1
ATOM 1854 C CA . VAL A 1 225 ? 13.711 1.573 -9.573 1.00 98.12 225 VAL A CA 1
ATOM 1855 C C . VAL A 1 225 ? 14.746 2.114 -8.584 1.00 98.12 225 VAL A C 1
ATOM 1857 O O . VAL A 1 225 ? 14.506 2.096 -7.376 1.00 98.12 225 VAL A O 1
ATOM 1860 N N . GLU A 1 226 ? 15.860 2.667 -9.068 1.00 97.81 226 GLU A N 1
ATOM 1861 C CA . GLU A 1 226 ? 16.878 3.288 -8.217 1.00 97.81 226 GLU A CA 1
ATOM 1862 C C . GLU A 1 226 ? 16.344 4.461 -7.393 1.00 97.81 226 GLU A C 1
ATOM 1864 O O . GLU A 1 226 ? 16.693 4.587 -6.218 1.00 97.81 226 GLU A O 1
ATOM 1869 N N . TYR A 1 227 ? 15.518 5.324 -7.993 1.00 98.00 227 TYR A N 1
ATOM 1870 C CA . TYR A 1 227 ? 14.884 6.432 -7.279 1.00 98.00 227 TYR A CA 1
ATOM 1871 C C . TYR A 1 227 ? 14.024 5.908 -6.129 1.00 98.00 227 TYR A C 1
ATOM 1873 O O . TYR A 1 227 ? 14.196 6.329 -4.983 1.00 98.00 227 TYR A O 1
ATOM 1881 N N . ILE A 1 228 ? 13.151 4.941 -6.423 1.00 97.75 228 ILE A N 1
ATOM 1882 C CA . ILE A 1 228 ? 12.259 4.342 -5.431 1.00 97.75 228 ILE A CA 1
ATOM 1883 C C . ILE A 1 228 ? 13.055 3.688 -4.299 1.00 97.75 228 ILE A C 1
ATOM 1885 O O . ILE A 1 228 ? 12.705 3.865 -3.134 1.00 97.75 228 ILE A O 1
ATOM 1889 N N . ARG A 1 229 ? 14.175 3.024 -4.615 1.00 95.88 229 ARG A N 1
ATOM 1890 C CA . ARG A 1 229 ? 15.027 2.357 -3.618 1.00 95.88 229 ARG A CA 1
ATOM 1891 C C . ARG A 1 229 ? 15.682 3.282 -2.592 1.00 95.88 229 ARG A C 1
ATOM 1893 O O . ARG A 1 229 ? 16.202 2.795 -1.587 1.00 95.88 229 ARG A O 1
ATOM 1900 N N . ARG A 1 230 ? 15.685 4.592 -2.848 1.00 96.75 230 ARG A N 1
ATOM 1901 C CA . ARG A 1 230 ? 16.230 5.624 -1.952 1.00 96.75 230 ARG A CA 1
ATOM 1902 C C . ARG A 1 230 ? 15.160 6.273 -1.077 1.00 96.75 230 ARG A C 1
ATOM 1904 O O . ARG A 1 230 ? 15.508 7.080 -0.218 1.00 96.75 230 ARG A O 1
ATOM 1911 N N . LEU A 1 231 ? 13.883 5.964 -1.299 1.00 96.25 231 LEU A N 1
ATOM 1912 C CA . LEU A 1 231 ? 12.797 6.504 -0.494 1.00 96.25 231 LEU A CA 1
ATOM 1913 C C . LEU A 1 231 ? 12.760 5.826 0.878 1.00 96.25 231 LEU A C 1
ATOM 1915 O O . LEU A 1 231 ? 12.909 4.611 0.997 1.00 96.25 231 LEU A O 1
ATOM 1919 N N . ASP A 1 232 ? 12.514 6.629 1.908 1.00 95.31 232 ASP A N 1
ATOM 1920 C CA . ASP A 1 232 ? 12.253 6.161 3.264 1.00 95.31 232 ASP A CA 1
ATOM 1921 C C . ASP A 1 232 ? 10.964 6.819 3.757 1.00 95.31 232 ASP A C 1
ATOM 1923 O O . ASP A 1 232 ? 10.930 8.017 4.046 1.00 95.31 232 ASP A O 1
ATOM 1927 N N . LEU A 1 233 ? 9.876 6.052 3.733 1.00 94.19 233 LEU A N 1
ATOM 1928 C CA . LEU A 1 233 ? 8.533 6.553 4.003 1.00 94.19 233 LEU A CA 1
ATOM 1929 C C . LEU A 1 233 ? 8.103 6.248 5.440 1.00 94.19 233 LEU A C 1
ATOM 1931 O O . LEU A 1 233 ? 8.573 5.296 6.063 1.00 94.19 233 LEU A O 1
ATOM 1935 N N . SER A 1 234 ? 7.164 7.040 5.948 1.00 93.88 234 SER A N 1
ATOM 1936 C CA . SER A 1 234 ? 6.500 6.850 7.239 1.00 93.88 234 SER A CA 1
ATOM 1937 C C . SER A 1 234 ? 5.016 6.536 7.047 1.00 93.88 234 SER A C 1
ATOM 1939 O O . SER A 1 234 ? 4.412 6.949 6.061 1.00 93.88 234 SER A O 1
ATOM 1941 N N . ILE A 1 235 ? 4.416 5.829 8.006 1.00 92.38 235 ILE A N 1
ATOM 1942 C CA . ILE A 1 235 ? 2.961 5.624 8.077 1.00 92.38 235 ILE A CA 1
ATOM 1943 C C . ILE A 1 235 ? 2.428 6.495 9.212 1.00 92.38 235 ILE A C 1
ATOM 1945 O O . ILE A 1 235 ? 2.883 6.340 10.344 1.00 92.38 235 ILE A O 1
ATOM 1949 N N . GLY A 1 236 ? 1.475 7.386 8.929 1.00 86.75 236 GLY A N 1
ATOM 1950 C CA . GLY A 1 236 ? 0.963 8.335 9.925 1.00 86.75 236 GLY A CA 1
ATOM 1951 C C . GLY A 1 236 ? 2.095 9.103 10.619 1.00 86.75 236 GLY A C 1
ATOM 1952 O O . GLY A 1 236 ? 3.063 9.511 9.976 1.00 86.75 236 GLY A O 1
ATOM 1953 N N . ASP A 1 237 ? 2.006 9.218 11.944 1.00 84.00 237 ASP A N 1
ATOM 1954 C CA . ASP A 1 237 ? 2.987 9.932 12.777 1.00 84.00 237 ASP A CA 1
ATOM 1955 C C . ASP A 1 237 ? 4.161 9.053 13.263 1.00 84.00 237 ASP A C 1
ATOM 1957 O O . ASP A 1 237 ? 4.896 9.424 14.185 1.00 84.00 237 ASP A O 1
ATOM 1961 N N . TYR A 1 238 ? 4.344 7.856 12.694 1.00 88.25 238 TYR A N 1
ATOM 1962 C CA . TYR A 1 238 ? 5.480 6.998 13.041 1.00 88.25 238 TYR A CA 1
ATOM 1963 C C . TYR A 1 238 ? 6.781 7.477 12.385 1.00 88.25 238 TYR A C 1
ATOM 1965 O O . TYR A 1 238 ? 6.787 8.121 11.338 1.00 88.25 238 TYR A O 1
ATOM 1973 N N . LEU A 1 239 ? 7.918 7.109 12.983 1.00 89.44 239 LEU A N 1
ATOM 1974 C CA . LEU A 1 239 ? 9.226 7.279 12.346 1.00 89.44 239 LEU A CA 1
ATOM 1975 C C . LEU A 1 239 ? 9.301 6.519 11.005 1.00 89.44 239 LEU A C 1
ATOM 1977 O O . LEU A 1 239 ? 8.603 5.511 10.845 1.00 89.44 239 LEU A O 1
ATOM 1981 N N . PRO A 1 240 ? 10.184 6.948 10.080 1.00 93.94 240 PRO A N 1
ATOM 1982 C CA . PRO A 1 240 ? 10.401 6.253 8.816 1.00 93.94 240 PRO A CA 1
ATOM 1983 C C . PRO A 1 240 ? 10.672 4.754 9.003 1.00 93.94 240 PRO A C 1
ATOM 1985 O O . PRO A 1 240 ? 11.351 4.336 9.950 1.00 93.94 240 PRO A O 1
ATOM 1988 N N . LEU A 1 241 ? 10.103 3.945 8.108 1.00 93.06 241 LEU A N 1
ATOM 1989 C CA . LEU A 1 241 ? 10.126 2.481 8.181 1.00 93.06 241 LEU A CA 1
ATOM 1990 C C . LEU A 1 241 ? 11.518 1.892 7.904 1.00 93.06 241 LEU A C 1
ATOM 1992 O O . LEU A 1 241 ? 11.795 0.745 8.266 1.00 93.06 241 LEU A O 1
ATOM 1996 N N . GLY A 1 242 ? 12.384 2.665 7.255 1.00 94.44 242 GLY A N 1
ATOM 1997 C CA . GLY A 1 242 ? 13.622 2.223 6.645 1.00 94.44 242 GLY A CA 1
ATOM 1998 C C . GLY A 1 242 ? 13.427 1.885 5.165 1.00 94.44 242 GLY A C 1
ATOM 1999 O O . GLY A 1 242 ? 12.391 1.358 4.739 1.00 94.44 242 GLY A O 1
ATOM 2000 N N . VAL A 1 243 ? 14.481 2.130 4.386 1.00 96.19 243 VAL A N 1
ATOM 2001 C CA . VAL A 1 243 ? 14.515 1.908 2.930 1.00 96.19 243 VAL A CA 1
ATOM 2002 C C . VAL A 1 243 ? 14.115 0.484 2.533 1.00 96.19 243 VAL A C 1
ATOM 2004 O O . VAL A 1 243 ? 13.336 0.297 1.609 1.00 96.19 243 VAL A O 1
ATOM 2007 N N . ASP A 1 244 ? 14.545 -0.536 3.279 1.00 94.75 244 ASP A N 1
ATOM 2008 C CA . ASP A 1 244 ? 14.223 -1.938 2.980 1.00 94.75 244 ASP A CA 1
ATOM 2009 C C . ASP A 1 244 ? 12.718 -2.235 3.058 1.00 94.75 244 ASP A C 1
ATOM 2011 O O . ASP A 1 244 ? 12.178 -2.957 2.217 1.00 94.75 244 ASP A O 1
ATOM 2015 N N . PHE A 1 245 ? 12.029 -1.671 4.056 1.00 95.00 245 PHE A N 1
ATOM 2016 C CA . PHE A 1 245 ? 10.579 -1.817 4.195 1.00 95.00 245 PHE A CA 1
ATOM 2017 C C . PHE A 1 245 ? 9.843 -1.043 3.108 1.00 95.00 245 PHE A C 1
ATOM 2019 O O . PHE A 1 245 ? 8.905 -1.575 2.513 1.00 95.00 245 PHE A O 1
ATOM 2026 N N . THR A 1 246 ? 10.299 0.175 2.816 1.00 96.62 246 THR A N 1
ATOM 2027 C CA . THR A 1 246 ? 9.756 0.989 1.726 1.00 96.62 246 THR A CA 1
ATOM 2028 C C . THR A 1 246 ? 9.884 0.256 0.386 1.00 96.62 246 THR A C 1
ATOM 2030 O O . THR A 1 246 ? 8.914 0.152 -0.360 1.00 96.62 246 THR A O 1
ATOM 2033 N N . ASN A 1 247 ? 11.025 -0.376 0.116 1.00 98.06 247 ASN A N 1
ATOM 2034 C CA . ASN A 1 247 ? 11.242 -1.163 -1.101 1.00 98.06 247 ASN A CA 1
ATOM 2035 C C . ASN A 1 247 ? 10.290 -2.356 -1.178 1.00 98.06 247 ASN A C 1
ATOM 2037 O O . ASN A 1 247 ? 9.655 -2.576 -2.208 1.00 98.06 247 ASN A O 1
ATOM 2041 N N . GLY A 1 248 ? 10.130 -3.084 -0.068 1.00 98.06 248 GLY A N 1
ATOM 2042 C CA . GLY A 1 248 ? 9.152 -4.164 0.031 1.00 98.06 248 GLY A CA 1
ATOM 2043 C C . GLY A 1 248 ? 7.718 -3.709 -0.272 1.00 98.06 248 GLY A C 1
ATOM 2044 O O . GLY A 1 248 ? 6.981 -4.438 -0.938 1.00 98.06 248 GLY A O 1
ATOM 2045 N N . HIS A 1 249 ? 7.337 -2.496 0.146 1.00 98.25 249 HIS A N 1
ATOM 2046 C CA . HIS A 1 249 ? 6.036 -1.905 -0.178 1.00 98.25 249 HIS A CA 1
ATOM 2047 C C . HIS A 1 249 ? 5.854 -1.692 -1.684 1.00 98.25 249 HIS A C 1
ATOM 2049 O O . HIS A 1 249 ? 4.857 -2.140 -2.251 1.00 98.25 249 HIS A O 1
ATOM 2055 N N . TYR A 1 250 ? 6.823 -1.065 -2.351 1.00 98.75 250 TYR A N 1
ATOM 2056 C CA . TYR A 1 250 ? 6.742 -0.822 -3.793 1.00 98.75 250 TYR A CA 1
ATOM 2057 C C . TYR A 1 250 ? 6.769 -2.116 -4.613 1.00 98.75 250 TYR A C 1
ATOM 2059 O O . TYR A 1 250 ? 6.035 -2.236 -5.594 1.00 98.75 250 TYR A O 1
ATOM 2067 N N . TYR A 1 251 ? 7.536 -3.124 -4.190 1.00 98.69 251 TYR A N 1
ATOM 2068 C CA . TYR A 1 251 ? 7.484 -4.452 -4.806 1.00 98.69 251 TYR A CA 1
ATOM 2069 C C . TYR A 1 251 ? 6.101 -5.086 -4.661 1.00 98.69 251 TYR A C 1
ATOM 2071 O O . TYR A 1 251 ? 5.582 -5.637 -5.628 1.00 98.69 251 TYR A O 1
ATOM 2079 N N . LEU A 1 252 ? 5.453 -4.934 -3.501 1.00 98.44 252 LEU A N 1
ATOM 2080 C CA . LEU A 1 252 ? 4.091 -5.422 -3.295 1.00 98.44 252 LEU A CA 1
ATOM 2081 C C . LEU A 1 252 ? 3.076 -4.686 -4.185 1.00 98.44 252 LEU A C 1
ATOM 2083 O O . LEU A 1 252 ? 2.193 -5.333 -4.746 1.00 98.44 252 LEU A O 1
ATOM 2087 N N . LEU A 1 253 ? 3.200 -3.363 -4.342 1.00 98.50 253 LEU A N 1
ATOM 2088 C CA . LEU A 1 253 ? 2.356 -2.575 -5.251 1.00 98.50 253 LEU A CA 1
ATOM 2089 C C . LEU A 1 253 ? 2.537 -3.012 -6.710 1.00 98.50 253 LEU A C 1
ATOM 2091 O O . LEU A 1 253 ? 1.550 -3.209 -7.417 1.00 98.50 253 LEU A O 1
ATOM 2095 N N . SER A 1 254 ? 3.782 -3.211 -7.148 1.00 98.44 254 SER A N 1
ATOM 2096 C CA . SER A 1 254 ? 4.096 -3.704 -8.494 1.00 98.44 254 SER A CA 1
ATOM 2097 C C . SER A 1 254 ? 3.557 -5.120 -8.708 1.00 98.44 254 SER A C 1
ATOM 2099 O O . SER A 1 254 ? 2.966 -5.411 -9.747 1.00 98.44 254 SER A O 1
ATOM 2101 N N . ASN A 1 255 ? 3.653 -5.982 -7.691 1.00 98.25 255 ASN A N 1
ATOM 2102 C CA . ASN A 1 255 ? 3.132 -7.346 -7.751 1.00 98.25 255 ASN A CA 1
ATOM 2103 C C . ASN A 1 255 ? 1.601 -7.386 -7.856 1.00 98.25 255 ASN A C 1
ATOM 2105 O O . ASN A 1 255 ? 1.051 -8.297 -8.462 1.00 98.25 255 ASN A O 1
ATOM 2109 N N . LYS A 1 256 ? 0.914 -6.393 -7.283 1.00 97.56 256 LYS A N 1
ATOM 2110 C CA . LYS A 1 256 ? -0.540 -6.199 -7.400 1.00 97.56 256 LYS A CA 1
ATOM 2111 C C . LYS A 1 256 ? -0.951 -5.418 -8.654 1.00 97.56 256 LYS A C 1
ATOM 2113 O O . LYS A 1 256 ? -2.129 -5.104 -8.802 1.00 97.56 256 LYS A O 1
ATOM 2118 N N . LEU A 1 257 ? -0.001 -5.082 -9.534 1.00 97.62 257 LEU A N 1
ATOM 2119 C CA . LEU A 1 257 ? -0.214 -4.248 -10.720 1.00 97.62 257 LEU A CA 1
ATOM 2120 C C . LEU A 1 257 ? -0.813 -2.871 -10.393 1.00 97.62 257 LEU A C 1
ATOM 2122 O O . LEU A 1 257 ? -1.519 -2.266 -11.196 1.00 97.62 257 LEU A O 1
ATOM 2126 N N . GLU A 1 258 ? -0.537 -2.330 -9.214 1.00 97.81 258 GLU A N 1
ATOM 2127 C CA . GLU A 1 258 ? -0.938 -0.961 -8.875 1.00 97.81 258 GLU A CA 1
ATOM 2128 C C . GLU A 1 258 ? 0.032 0.066 -9.469 1.00 97.81 258 GLU A C 1
ATOM 2130 O O . GLU A 1 258 ? -0.366 1.184 -9.788 1.00 97.81 258 GLU A O 1
ATOM 2135 N N . ILE A 1 259 ? 1.274 -0.363 -9.697 1.00 98.50 259 ILE A N 1
ATOM 2136 C CA . ILE A 1 259 ? 2.342 0.372 -10.372 1.00 98.50 259 ILE A CA 1
ATOM 2137 C C . ILE A 1 259 ? 3.112 -0.570 -11.310 1.00 98.50 259 ILE A C 1
ATOM 2139 O O . ILE A 1 259 ? 2.979 -1.796 -11.216 1.00 98.50 259 ILE A O 1
ATOM 2143 N N . GLY A 1 260 ? 3.986 -0.012 -12.145 1.00 98.25 260 GLY A N 1
ATOM 2144 C CA . GLY A 1 260 ? 4.953 -0.794 -12.912 1.00 98.25 260 GLY A CA 1
ATOM 2145 C C . GLY A 1 260 ? 6.225 -0.029 -13.260 1.00 98.25 260 GLY A C 1
ATOM 2146 O O . GLY A 1 260 ? 6.361 1.155 -12.951 1.00 98.25 260 GLY A O 1
ATOM 2147 N N . TRP A 1 261 ? 7.190 -0.728 -13.853 1.00 98.38 261 TRP A N 1
ATOM 2148 C CA . TRP A 1 261 ? 8.534 -0.174 -14.089 1.00 98.38 261 TRP A CA 1
ATOM 2149 C C . TRP A 1 261 ? 8.748 0.268 -15.536 1.00 98.38 261 TRP A C 1
ATOM 2151 O O . TRP A 1 261 ? 9.231 1.374 -15.780 1.00 98.38 261 TRP A O 1
ATOM 2161 N N . HIS A 1 262 ? 8.338 -0.576 -16.483 1.00 98.31 262 HIS A N 1
ATOM 2162 C CA . HIS A 1 262 ? 8.390 -0.303 -17.917 1.00 98.31 262 HIS A CA 1
ATOM 2163 C C . HIS A 1 262 ? 7.389 0.794 -18.307 1.00 98.31 262 HIS A C 1
ATOM 2165 O O . HIS A 1 262 ? 6.303 0.835 -17.741 1.00 98.31 262 HIS A O 1
ATOM 2171 N N . PHE A 1 263 ? 7.682 1.633 -19.308 1.00 98.00 263 PHE A N 1
ATOM 2172 C CA . PHE A 1 263 ? 6.734 2.655 -19.793 1.00 98.00 263 PHE A CA 1
ATOM 2173 C C . PHE A 1 263 ? 5.351 2.062 -20.119 1.00 98.00 263 PHE A C 1
ATOM 2175 O O . PHE A 1 263 ? 4.317 2.532 -19.658 1.00 98.00 263 PHE A O 1
ATOM 2182 N N . ASP A 1 264 ? 5.364 0.962 -20.865 1.00 96.69 264 ASP A N 1
ATOM 2183 C CA . ASP A 1 264 ? 4.177 0.247 -21.337 1.00 96.69 264 ASP A CA 1
ATOM 2184 C C . ASP A 1 264 ? 3.723 -0.902 -20.410 1.00 96.69 264 ASP A C 1
ATOM 2186 O O . ASP A 1 264 ? 3.176 -1.910 -20.849 1.00 96.69 264 ASP A O 1
ATOM 2190 N N . TRP A 1 265 ? 4.013 -0.816 -19.108 1.00 97.38 265 TRP A N 1
ATOM 2191 C CA . TRP A 1 265 ? 3.733 -1.908 -18.163 1.00 97.38 265 TRP A CA 1
ATOM 2192 C C . TRP A 1 265 ? 2.249 -2.300 -18.102 1.00 97.38 265 TRP A C 1
ATOM 2194 O O . TRP A 1 265 ? 1.929 -3.460 -17.864 1.00 97.38 265 TRP A O 1
ATOM 2204 N N . GLN A 1 266 ? 1.328 -1.356 -18.311 1.00 96.12 266 GLN A N 1
ATOM 2205 C CA . GLN A 1 266 ? -0.102 -1.657 -18.258 1.00 96.12 266 GLN A CA 1
ATOM 2206 C C . GLN A 1 266 ? -0.493 -2.628 -19.369 1.00 96.12 266 GLN A C 1
ATOM 2208 O O . GLN A 1 266 ? -1.065 -3.666 -19.067 1.00 96.12 266 GLN A O 1
ATOM 2213 N N . ASN A 1 267 ? -0.092 -2.362 -20.613 1.00 94.62 267 ASN A N 1
ATOM 2214 C CA . ASN A 1 267 ? -0.378 -3.258 -21.733 1.00 94.62 267 ASN A CA 1
ATOM 2215 C C . ASN A 1 267 ? 0.376 -4.592 -21.620 1.00 94.62 267 ASN A C 1
ATOM 2217 O O . ASN A 1 267 ? -0.128 -5.619 -22.064 1.00 94.62 267 ASN A O 1
ATOM 2221 N N . LYS A 1 268 ? 1.565 -4.599 -20.999 1.00 93.75 268 LYS A N 1
ATOM 2222 C CA . LYS A 1 268 ? 2.354 -5.825 -20.799 1.00 93.75 268 LYS A CA 1
ATOM 2223 C C . LYS A 1 268 ? 1.761 -6.784 -19.753 1.00 93.75 268 LYS A C 1
ATOM 2225 O O . LYS A 1 268 ? 2.002 -7.982 -19.867 1.00 93.75 268 LYS A O 1
ATOM 2230 N N . TYR A 1 269 ? 1.032 -6.297 -18.738 1.00 94.69 269 TYR A N 1
ATOM 2231 C CA . TYR A 1 269 ? 0.625 -7.145 -17.598 1.00 94.69 269 TYR A CA 1
ATOM 2232 C C . TYR A 1 269 ? -0.821 -6.996 -17.099 1.00 94.69 269 TYR A C 1
ATOM 2234 O O . TYR A 1 269 ? -1.255 -7.839 -16.316 1.00 94.69 269 TYR A O 1
ATOM 2242 N N . LYS A 1 270 ? -1.565 -5.947 -17.473 1.00 86.56 270 LYS A N 1
ATOM 2243 C CA . LYS A 1 270 ? -2.994 -5.809 -17.147 1.00 86.56 270 LYS A CA 1
ATOM 2244 C C . LYS A 1 270 ? -3.816 -6.233 -18.359 1.00 86.56 270 LYS A C 1
ATOM 2246 O O . LYS A 1 270 ? -4.031 -5.425 -19.256 1.00 86.56 270 LYS A O 1
ATOM 2251 N N . GLU A 1 271 ? -4.230 -7.495 -18.373 1.00 65.31 271 GLU A N 1
ATOM 2252 C CA . GLU A 1 271 ? -5.266 -7.991 -19.293 1.00 65.31 271 GLU A CA 1
ATOM 2253 C C . GLU A 1 271 ? -6.632 -7.348 -19.006 1.00 65.31 271 GLU A C 1
ATOM 2255 O O . GLU A 1 271 ? -6.982 -7.190 -17.809 1.00 65.31 271 GLU A O 1
#

pLDDT: mean 90.26, std 8.98, range [48.25, 98.75]

Secondary structure (DSSP, 8-state):
-HHHHHHHHH---HHHHHHHHHHHTS-HHHHHHHHTT-------TTHHHHHHHHHHHHH--HHHHHHHHHHHHHHHHHHHHHHHHTT------HHHHHHHHGGGG---SS--PPPP--PPP---S-GGGSHHHHHHHHTTSS-TT-HHHHHHHHHHHHHHHHHHIIIIIS--S-HHHHHHHHHHHHHHHHHHHHHHHHHHHHHHHTT--TGGGHHHHHHHHHHHHHHHTT----STTSPP--HHHHHHHHHHHHHTTSS-SSTTHHHHH--

Radius of gyration: 28.13 Å; chains: 1; bounding box: 74×43×77 Å

Organism: NCBI:txid421072

Foldseek 3Di:
DVVLVVVLVPDPDPVVNVVSVVLVPDDPVVNVVVVVPDDDDPDPDPVVVVQLVVLCVVVVDNVLSVQLSVQQVVLVVVVCVVCVVVVHHDDADPVRSCQQRVVSNCPDPDAAAQDDDDDDDDQDPDLCVQQLNVQCVLLVVDDPPDVVSVLLSRLLSRLVVSVCCCPPVRNVAGPVLVVVQLVVLLVVLVVLLCVLCVVVVVCVVVPDDVVVCSNVQSVSLNVSLVVQLPDFDDRPSYDTNDSSSSSSSVSNCSSVVVDGRGNCVCVVPPD

Sequence (271 aa):
MAKLNDIKTKTKDETLQKYIENLISLDKTKLSSFLSKISIETGVDEIIKRIKNKLLELYRENHIVETIYDSLYSNLQLSKYLEIKSGQKFEITFDDFNKKFGKCFKVSTGVQKLPTRNFPILLPENPEEQIFIKQLLDVGEIQAGSQDVIKYTTLMLKFLRHYTYWSDEENFILFSEAEDFKKDSISRWDNEFKGKYRQIERKISSGTTIESLESEIKDLSIGLVEYIRRLDLSIGDYLPLGVDFTNGHYYLLSNKLEIGWHFDWQNKYKE